Protein AF-X0ZS00-F1 (afdb_monomer_lite)

Radius of gyration: 35.32 Å; chains: 1; bounding box: 70×104×88 Å

Sequence (344 aa):
MVGFTFGVHNGREFIPVQVTEDMVGHRLGEFSPTTKFSRHGGKIQRELEAKTTTMEAEKLKKPKSNMSVTAKLRYLRIAPRKVRLVADLIRGKRIEEAQNILNFKVKKAALPLLKLLRSATANAKNNFQLDESNLYIAKILVDEGPKYKRWRARARGRADEIQKKTSHITVVLDEKGNVIPVTLIEAGPCQVTQIKTKEKDGYETIQVGFKKIEKQKKIKKPMKKKPFRFLREFKNGEFKIGQKIDVSIFKEGDRVKVSGISKGKGFAGGVKRWGFHGRPATHGTKHELRTLGSVGSSFPERVIKGRKMPGRMGFERVTVKKLKIAKVDKENNLLAIKGAVPGR

Foldseek 3Di:
DAQDWDFDDPPPGTDTDGHHPVNPPDDPCVPPPDPPPPDPDDPVVVVVVVVVVVVVVVVPDDDPDFDKQKFKDPFAQAALVLLCVLVVVQAFHQLVVNLVSLVPDPRPNSVVVNVRSVVSLVCCCPVVVDDSRQKGFNDKDKAKDDWDWDWDDDPPRDIDTDTRITIMIMTMMTGDPPPFDWDKDQDDFKFFADFDDCVPPVATKTKIADAADPDPVVQDPVCPSPRGPDIDIDRDDDDDHGDTDFLVVDDAFDWDKAKDFADWPAWFFLCVAPVDQWDDPDDPDPPGRRPPPDQDDPPPVDRDPPGRGIGTDTRDIDMDTGWGFHDADRVSRMTITGDDHGDD

pLDDT: mean 84.15, std 13.6, range [33.78, 97.0]

Structure (mmCIF, N/CA/C/O backbone):
data_AF-X0ZS00-F1
#
_entry.id   AF-X0ZS00-F1
#
loop_
_atom_site.group_PDB
_atom_site.id
_atom_site.type_symbol
_atom_site.label_atom_id
_atom_site.label_alt_id
_atom_site.label_comp_id
_atom_site.label_asym_id
_atom_site.label_entity_id
_atom_site.label_seq_id
_atom_site.pdbx_PDB_ins_code
_atom_site.Cartn_x
_atom_site.Cartn_y
_atom_site.Cartn_z
_atom_site.occupancy
_atom_site.B_iso_or_equiv
_atom_site.auth_seq_id
_atom_site.auth_comp_id
_atom_site.auth_asym_id
_atom_site.auth_atom_id
_atom_site.pdbx_PDB_model_num
ATOM 1 N N . MET A 1 1 ? 0.223 -57.566 20.451 1.00 59.09 1 MET A N 1
ATOM 2 C CA . MET A 1 1 ? 0.975 -56.292 20.548 1.00 59.09 1 MET A CA 1
ATOM 3 C C . MET A 1 1 ? 0.586 -55.339 19.406 1.00 59.09 1 MET A C 1
ATOM 5 O O . MET A 1 1 ? 1.425 -54.613 18.890 1.00 59.09 1 MET A O 1
ATOM 9 N N . VAL A 1 2 ? -0.688 -55.351 18.996 1.00 64.88 2 VAL A N 1
ATOM 10 C CA . VAL A 1 2 ? -1.218 -54.500 17.919 1.00 64.88 2 VAL A CA 1
ATOM 11 C C . VAL A 1 2 ? -1.362 -53.078 18.461 1.00 64.88 2 VAL A C 1
ATOM 13 O O . VAL A 1 2 ? -1.785 -52.902 19.602 1.00 64.88 2 VAL A O 1
ATOM 16 N N . GLY A 1 3 ? -0.951 -52.077 17.684 1.00 73.12 3 GLY A N 1
ATOM 17 C CA . GLY A 1 3 ? -0.969 -50.667 18.083 1.00 73.12 3 GLY A CA 1
ATOM 18 C C . GLY A 1 3 ? 0.313 -50.152 18.750 1.00 73.12 3 GLY A C 1
ATOM 19 O O . GLY A 1 3 ? 0.402 -48.956 19.019 1.00 73.12 3 GLY A O 1
ATOM 20 N N . PHE A 1 4 ? 1.318 -51.004 18.978 1.00 78.25 4 PHE A N 1
ATOM 21 C CA . PHE A 1 4 ? 2.641 -50.568 19.435 1.00 78.25 4 PHE A CA 1
ATOM 22 C C . PHE A 1 4 ? 3.443 -49.968 18.269 1.00 78.25 4 PHE A C 1
ATOM 24 O O . PHE A 1 4 ? 3.457 -50.530 17.172 1.00 78.25 4 PHE A O 1
ATOM 31 N N . THR A 1 5 ? 4.122 -48.844 18.506 1.00 77.56 5 THR A N 1
ATOM 32 C CA . THR A 1 5 ? 4.965 -48.168 17.508 1.00 77.56 5 THR A CA 1
ATOM 33 C C . THR A 1 5 ? 6.425 -48.323 17.899 1.00 77.56 5 THR A C 1
ATOM 35 O O . THR A 1 5 ? 6.825 -47.878 18.973 1.00 77.56 5 THR A O 1
ATOM 38 N N . PHE A 1 6 ? 7.233 -48.925 17.030 1.00 77.19 6 PHE A N 1
ATOM 39 C CA . PHE A 1 6 ? 8.667 -49.100 17.252 1.00 77.19 6 PHE A CA 1
ATOM 40 C C . PHE A 1 6 ? 9.472 -48.452 16.123 1.00 77.19 6 PHE A C 1
ATOM 42 O O . PHE A 1 6 ? 9.017 -48.356 14.983 1.00 77.19 6 PHE A O 1
ATOM 49 N N . GLY A 1 7 ? 10.659 -47.942 16.452 1.00 75.25 7 GLY A N 1
ATOM 50 C CA . GLY A 1 7 ? 11.543 -47.298 15.484 1.00 75.25 7 GLY A CA 1
ATOM 51 C C . GLY A 1 7 ? 12.396 -48.327 14.750 1.00 75.25 7 GLY A C 1
ATOM 52 O O . GLY A 1 7 ? 13.188 -49.025 15.380 1.00 75.25 7 GLY A O 1
ATOM 53 N N . VAL A 1 8 ? 12.282 -48.391 13.425 1.00 77.62 8 VAL A N 1
ATOM 54 C CA . VAL A 1 8 ? 13.147 -49.212 12.568 1.00 77.62 8 VAL A CA 1
ATOM 55 C C . VAL A 1 8 ? 14.225 -48.319 11.960 1.00 77.62 8 VAL A C 1
ATOM 57 O O . VAL A 1 8 ? 13.921 -47.359 11.253 1.00 77.62 8 VAL A O 1
ATOM 60 N N . HIS A 1 9 ? 15.494 -48.607 12.250 1.00 65.25 9 HIS A N 1
ATOM 61 C CA . HIS A 1 9 ? 16.622 -47.839 11.724 1.00 65.25 9 HIS A CA 1
ATOM 62 C C . HIS A 1 9 ? 16.937 -48.256 10.285 1.00 65.25 9 HIS A C 1
ATOM 64 O O . HIS A 1 9 ? 17.285 -49.409 10.044 1.00 65.25 9 HIS A O 1
ATOM 70 N N . ASN A 1 10 ? 16.878 -47.327 9.330 1.00 66.69 10 ASN A N 1
ATOM 71 C CA . ASN A 1 10 ? 17.191 -47.616 7.922 1.00 66.69 10 ASN A CA 1
ATOM 72 C C . ASN A 1 10 ? 18.630 -47.239 7.511 1.00 66.69 10 ASN A C 1
ATOM 74 O O . ASN A 1 10 ? 18.938 -47.158 6.323 1.00 66.69 10 ASN A O 1
ATOM 78 N N . GLY A 1 11 ? 19.502 -46.962 8.485 1.00 59.81 11 GLY A N 1
ATOM 79 C CA . GLY A 1 11 ? 20.887 -46.535 8.258 1.00 59.81 11 GLY A CA 1
ATOM 80 C C . GLY A 1 11 ? 21.094 -45.016 8.218 1.00 59.81 11 GLY A C 1
ATOM 81 O O . GLY A 1 11 ? 22.240 -44.575 8.204 1.00 59.81 11 GLY A O 1
ATOM 82 N N . ARG A 1 12 ? 20.024 -44.208 8.237 1.00 58.97 12 ARG A N 1
ATOM 83 C CA . ARG A 1 12 ? 20.105 -42.741 8.389 1.00 58.97 12 ARG A CA 1
ATOM 84 C C . ARG A 1 12 ? 19.174 -42.200 9.465 1.00 58.97 12 ARG A C 1
ATOM 86 O O . ARG A 1 12 ? 19.578 -41.319 10.213 1.00 58.97 12 ARG A O 1
ATOM 93 N N . GLU A 1 13 ? 17.952 -42.718 9.543 1.00 66.00 13 GLU A N 1
ATOM 94 C CA . GLU A 1 13 ? 16.949 -42.268 10.508 1.00 66.00 13 GLU A CA 1
ATOM 95 C C . GLU A 1 13 ? 16.155 -43.463 11.058 1.00 66.00 13 GLU A C 1
ATOM 97 O O . GLU A 1 13 ? 16.073 -44.529 10.436 1.00 66.00 13 GLU A O 1
ATOM 102 N N . PHE A 1 14 ? 15.566 -43.285 12.243 1.00 75.38 14 PHE A N 1
ATOM 103 C CA . PHE A 1 14 ? 14.593 -44.221 12.802 1.00 75.38 14 PHE A CA 1
ATOM 104 C C . PHE A 1 14 ? 13.205 -43.892 12.255 1.00 75.38 14 PHE A C 1
ATOM 106 O O . PHE A 1 14 ? 12.632 -42.854 12.583 1.00 75.38 14 PHE A O 1
ATOM 113 N N . ILE A 1 15 ? 12.654 -44.790 11.441 1.00 75.69 15 ILE A N 1
ATOM 114 C CA . ILE A 1 15 ? 11.295 -44.669 10.914 1.00 75.69 15 ILE A CA 1
ATOM 115 C C . ILE A 1 15 ? 10.335 -45.309 11.928 1.00 75.69 15 ILE A C 1
ATOM 117 O O . ILE A 1 15 ? 10.496 -46.494 12.231 1.00 75.69 15 ILE A O 1
ATOM 121 N N . PRO A 1 16 ? 9.348 -44.575 12.472 1.00 79.19 16 PRO A N 1
ATOM 122 C CA . PRO A 1 16 ? 8.351 -45.153 13.366 1.00 79.19 16 PRO A CA 1
ATOM 123 C C . PRO A 1 16 ? 7.371 -46.022 12.568 1.00 79.19 16 PRO A C 1
ATOM 125 O O . PRO A 1 16 ? 6.675 -45.524 11.684 1.00 79.19 16 PRO A O 1
ATOM 128 N N . VAL A 1 17 ? 7.310 -47.316 12.886 1.00 78.25 17 VAL A N 1
ATOM 129 C CA . VAL A 1 17 ? 6.388 -48.279 12.269 1.00 78.25 17 VAL A CA 1
ATOM 130 C C . VAL A 1 17 ? 5.392 -48.755 13.320 1.00 78.25 17 VAL A C 1
ATOM 132 O O . VAL A 1 17 ? 5.780 -49.188 14.406 1.00 78.25 17 VAL A O 1
ATOM 135 N N . GLN A 1 18 ? 4.104 -48.648 13.002 1.00 81.62 18 GLN A N 1
ATOM 136 C CA . GLN A 1 18 ? 3.006 -49.074 13.866 1.00 81.62 18 GLN A CA 1
ATOM 137 C C . GLN A 1 18 ? 2.590 -50.504 13.506 1.00 81.62 18 GLN A C 1
ATOM 139 O O . GLN A 1 18 ? 2.323 -50.785 12.341 1.00 81.62 18 GLN A O 1
ATOM 144 N N . VAL A 1 19 ? 2.524 -51.401 14.496 1.00 81.38 19 VAL A N 1
ATOM 145 C CA . VAL A 1 19 ? 2.094 -52.795 14.290 1.00 81.38 19 VAL A CA 1
ATOM 146 C C . VAL A 1 19 ? 0.589 -52.835 14.018 1.00 81.38 19 VAL A C 1
ATOM 148 O O . VAL A 1 19 ? -0.205 -52.598 14.934 1.00 81.38 19 VAL A O 1
ATOM 151 N N . THR A 1 20 ? 0.196 -53.151 12.784 1.00 81.81 20 THR A N 1
ATOM 152 C CA . THR A 1 20 ? -1.197 -53.448 12.409 1.00 81.81 20 THR A CA 1
ATOM 153 C C . THR A 1 20 ? -1.514 -54.936 12.604 1.00 81.81 20 THR A C 1
ATOM 155 O O . THR A 1 20 ? -0.609 -55.750 12.794 1.00 81.81 20 THR A O 1
ATOM 158 N N . GLU A 1 21 ? -2.799 -55.305 12.600 1.00 78.62 21 GLU A N 1
ATOM 159 C CA . GLU A 1 21 ? -3.245 -56.699 12.791 1.00 78.62 21 GLU A CA 1
ATOM 160 C C . GLU A 1 21 ? -2.654 -57.642 11.733 1.00 78.62 21 GLU A C 1
ATOM 162 O O . GLU A 1 21 ? -2.184 -58.725 12.075 1.00 78.62 21 GLU A O 1
ATOM 167 N N . ASP A 1 22 ? -2.532 -57.168 10.491 1.00 73.88 22 ASP A N 1
ATOM 168 C CA . ASP A 1 22 ? -1.946 -57.905 9.364 1.00 73.88 22 ASP A CA 1
ATOM 169 C C . ASP A 1 22 ? -0.442 -58.204 9.526 1.00 73.88 22 ASP A C 1
ATOM 171 O O . ASP A 1 22 ? 0.117 -59.023 8.802 1.00 73.88 22 ASP A O 1
ATOM 175 N N . MET A 1 23 ? 0.250 -57.536 10.458 1.00 69.31 23 MET A N 1
ATOM 176 C CA . MET A 1 23 ? 1.685 -57.737 10.707 1.00 69.31 23 MET A CA 1
ATOM 177 C C . MET A 1 23 ? 1.958 -58.831 11.746 1.00 69.31 23 MET A C 1
ATOM 179 O O . MET A 1 23 ? 3.111 -59.216 11.959 1.00 69.31 23 MET A O 1
ATOM 183 N N . VAL A 1 24 ? 0.920 -59.331 12.422 1.00 69.62 24 VAL A N 1
ATOM 184 C CA . VAL A 1 24 ? 1.051 -60.341 13.473 1.00 69.62 24 VAL A CA 1
ATOM 185 C C . VAL A 1 24 ? 1.216 -61.722 12.835 1.00 69.62 24 VAL A C 1
ATOM 187 O O . VAL A 1 24 ? 0.306 -62.234 12.198 1.00 69.62 24 VAL A O 1
ATOM 190 N N . GLY A 1 25 ? 2.386 -62.340 13.027 1.00 68.31 25 GLY A N 1
ATOM 191 C CA . GLY A 1 25 ? 2.709 -63.675 12.497 1.00 68.31 25 GLY A CA 1
ATOM 192 C C . GLY A 1 25 ? 3.667 -63.680 11.299 1.00 68.31 25 GLY A C 1
ATOM 193 O O . GLY A 1 25 ? 4.209 -64.732 10.972 1.00 68.31 25 GLY A O 1
ATOM 194 N N . HIS A 1 26 ? 3.953 -62.514 10.713 1.00 67.31 26 HIS A N 1
ATOM 195 C CA . HIS A 1 26 ? 4.908 -62.345 9.613 1.00 67.31 26 HIS A CA 1
ATOM 196 C C . HIS A 1 26 ? 6.292 -61.905 10.111 1.00 67.31 26 HIS A C 1
ATOM 198 O O . HIS A 1 26 ? 6.417 -61.141 11.072 1.00 67.31 26 HIS A O 1
ATOM 204 N N . ARG A 1 27 ? 7.370 -62.374 9.467 1.00 63.66 27 ARG A N 1
ATOM 205 C CA . ARG A 1 27 ? 8.742 -61.951 9.816 1.00 63.66 27 ARG A CA 1
ATOM 206 C C . ARG A 1 27 ? 9.024 -60.580 9.196 1.00 63.66 27 ARG A C 1
ATOM 208 O O . ARG A 1 27 ? 8.717 -60.360 8.033 1.00 63.66 27 ARG A O 1
ATOM 215 N N . LEU A 1 28 ? 9.691 -59.680 9.928 1.00 56.47 28 LEU A N 1
ATOM 216 C CA . LEU A 1 28 ? 10.042 -58.310 9.487 1.00 56.47 28 LEU A CA 1
ATOM 217 C C . LEU A 1 28 ? 10.695 -58.233 8.088 1.00 56.47 28 LEU A C 1
ATOM 219 O O . LEU A 1 28 ? 10.536 -57.235 7.391 1.00 56.47 28 LEU A O 1
ATOM 223 N N . GLY A 1 29 ? 11.404 -59.286 7.665 1.00 54.31 29 GLY A N 1
ATOM 224 C CA . GLY A 1 29 ? 12.029 -59.383 6.343 1.00 54.31 29 GLY A CA 1
ATOM 225 C C . GLY A 1 29 ? 11.075 -59.678 5.176 1.00 54.31 29 GLY A C 1
ATOM 226 O O . GLY A 1 29 ? 11.462 -59.449 4.036 1.00 54.31 29 GLY A O 1
ATOM 227 N N . GLU A 1 30 ? 9.844 -60.136 5.430 1.00 58.75 30 GLU A N 1
ATOM 228 C CA . GLU A 1 30 ? 8.833 -60.424 4.394 1.00 58.75 30 GLU A CA 1
ATOM 229 C C . GLU A 1 30 ? 8.195 -59.146 3.822 1.00 58.75 30 GLU A C 1
ATOM 231 O O . GLU A 1 30 ? 7.714 -59.147 2.692 1.00 58.75 30 GLU A O 1
ATOM 236 N N . PHE A 1 31 ? 8.254 -58.034 4.564 1.00 54.31 31 PHE A N 1
ATOM 237 C CA . PHE A 1 31 ? 7.766 -56.717 4.131 1.00 54.31 31 PHE A CA 1
ATOM 238 C C . PHE A 1 31 ? 8.835 -55.873 3.424 1.00 54.31 31 PHE A C 1
ATOM 240 O O . PHE A 1 31 ? 8.541 -54.786 2.924 1.00 54.31 31 PHE A O 1
ATOM 247 N N . SER A 1 32 ? 10.080 -56.355 3.377 1.00 46.50 32 SER A N 1
ATOM 248 C CA . SER A 1 32 ? 11.114 -55.747 2.547 1.00 46.50 32 SER A CA 1
ATOM 249 C C . SER A 1 32 ? 10.837 -56.133 1.094 1.00 46.50 32 SER A C 1
ATOM 251 O O . SER A 1 32 ? 10.738 -57.330 0.812 1.00 46.50 32 SER A O 1
ATOM 253 N N . PRO A 1 33 ? 10.696 -55.176 0.158 1.00 48.38 33 PRO A N 1
ATOM 254 C CA . PRO A 1 33 ? 10.527 -55.503 -1.247 1.00 48.38 33 PRO A CA 1
ATOM 255 C C . PRO A 1 33 ? 11.778 -56.241 -1.728 1.00 48.38 33 PRO A C 1
ATOM 257 O O . PRO A 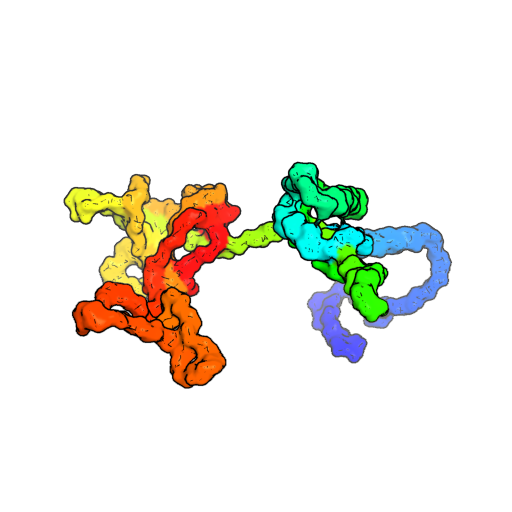1 33 ? 12.792 -55.637 -2.072 1.00 48.38 33 PRO A O 1
ATOM 260 N N . THR A 1 34 ? 11.711 -57.571 -1.751 1.00 48.66 34 THR A N 1
ATOM 261 C CA . THR A 1 34 ? 12.656 -58.374 -2.513 1.00 48.66 34 THR A CA 1
ATOM 262 C C . THR A 1 34 ? 12.522 -57.949 -3.967 1.00 48.66 34 THR A C 1
ATOM 264 O O . THR A 1 34 ? 11.424 -57.662 -4.455 1.00 48.66 34 THR A O 1
ATOM 267 N N . THR A 1 35 ? 13.657 -57.824 -4.650 1.00 39.94 35 THR A N 1
ATOM 268 C CA . THR A 1 35 ? 13.715 -57.582 -6.089 1.00 39.94 35 THR A CA 1
ATOM 269 C C . THR A 1 35 ? 12.735 -58.531 -6.771 1.00 39.94 35 THR A C 1
ATOM 271 O O . THR A 1 35 ? 12.955 -59.741 -6.801 1.00 39.94 35 THR A O 1
ATOM 274 N N . LYS A 1 36 ? 11.605 -57.994 -7.258 1.00 42.56 36 LYS A N 1
ATOM 275 C CA . LYS A 1 36 ? 10.577 -58.788 -7.933 1.00 42.56 36 LYS A CA 1
ATOM 276 C C . LYS A 1 36 ? 11.263 -59.525 -9.079 1.00 42.56 36 LYS A C 1
ATOM 278 O O . LYS A 1 36 ? 11.658 -58.905 -10.065 1.00 42.56 36 LYS A O 1
ATOM 283 N N . PHE A 1 37 ? 11.40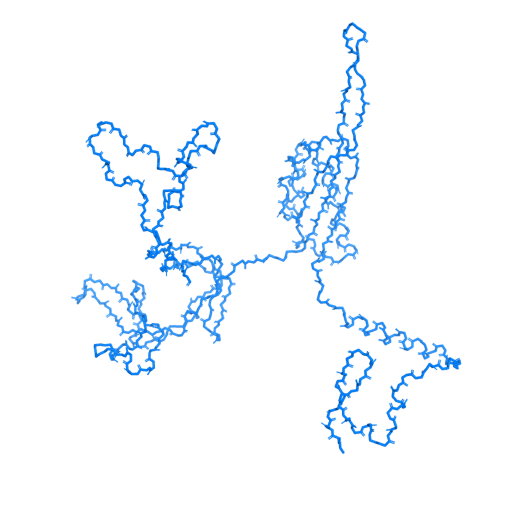6 -60.842 -8.951 1.00 38.16 37 PHE A N 1
ATOM 284 C CA . PHE A 1 37 ? 11.739 -61.693 -10.081 1.00 38.16 37 PHE A CA 1
ATOM 285 C C . PHE A 1 37 ? 10.647 -61.450 -11.123 1.00 38.16 37 PHE A C 1
ATOM 287 O O . PHE A 1 37 ? 9.476 -61.748 -10.883 1.00 38.16 37 PHE A O 1
ATOM 294 N N . SER A 1 38 ? 11.014 -60.847 -12.254 1.00 44.75 38 SER A N 1
ATOM 295 C CA . SER A 1 38 ? 10.116 -60.638 -13.388 1.00 44.75 38 SER A CA 1
ATOM 296 C C . SER A 1 38 ? 9.795 -61.998 -14.004 1.00 44.75 38 SER A C 1
ATOM 298 O O . SER A 1 38 ? 10.349 -62.379 -15.032 1.00 44.75 38 SER A O 1
ATOM 300 N N . ARG A 1 39 ? 8.897 -62.760 -13.375 1.00 45.44 39 ARG A N 1
ATOM 301 C CA . ARG A 1 39 ? 8.117 -63.759 -14.101 1.00 45.44 39 ARG A CA 1
ATOM 302 C C . ARG A 1 39 ? 7.192 -63.000 -15.043 1.00 45.44 39 ARG A C 1
ATOM 304 O O . ARG A 1 39 ? 6.696 -61.928 -14.698 1.00 45.44 39 ARG A O 1
ATOM 311 N N . HIS A 1 40 ? 7.009 -63.537 -16.244 1.00 48.75 40 HIS A N 1
ATOM 312 C CA . HIS A 1 40 ? 6.130 -63.005 -17.280 1.00 48.75 40 HIS A CA 1
ATOM 313 C C . HIS A 1 40 ? 4.676 -62.911 -16.779 1.00 48.75 40 HIS A C 1
ATOM 315 O O . HIS A 1 40 ? 3.849 -63.771 -17.057 1.00 48.75 40 HIS A O 1
ATOM 321 N N . GLY A 1 41 ? 4.362 -61.857 -16.027 1.00 51.91 41 GLY A N 1
ATOM 322 C CA . GLY A 1 41 ? 2.998 -61.427 -15.769 1.00 51.91 41 GLY A CA 1
ATOM 323 C C . GLY A 1 41 ? 2.396 -60.936 -17.080 1.00 51.91 41 GLY A C 1
ATOM 324 O O . GLY A 1 41 ? 3.013 -60.134 -17.790 1.00 51.91 41 GLY A O 1
ATOM 325 N N . GLY A 1 42 ? 1.223 -61.468 -17.424 1.00 62.97 42 GLY A N 1
ATOM 326 C CA . GLY A 1 42 ? 0.518 -61.163 -18.663 1.00 62.97 42 GLY A CA 1
ATOM 327 C C . GLY A 1 42 ? 0.306 -59.660 -18.860 1.00 62.97 42 GLY A C 1
ATOM 328 O O . GLY A 1 42 ? 0.183 -58.895 -17.904 1.00 62.97 42 GLY A O 1
ATOM 329 N N . LYS A 1 43 ? 0.248 -59.245 -20.129 1.00 62.41 43 LYS A N 1
ATOM 330 C CA . LYS A 1 43 ? 0.125 -57.852 -20.604 1.00 62.41 43 LYS A CA 1
ATOM 331 C C . LYS A 1 43 ? -0.903 -57.016 -19.815 1.00 62.41 43 LYS A C 1
ATOM 333 O O . LYS A 1 43 ? -0.651 -55.856 -19.510 1.00 62.41 43 LYS A O 1
ATOM 338 N N . ILE A 1 44 ? -1.995 -57.658 -19.398 1.00 66.25 44 ILE A N 1
ATOM 339 C CA . ILE A 1 44 ? -3.107 -57.085 -18.629 1.00 66.25 44 ILE A CA 1
ATOM 340 C C . ILE A 1 44 ? -2.661 -56.549 -17.259 1.00 66.25 44 ILE A C 1
ATOM 342 O O . ILE A 1 44 ? -3.086 -55.472 -16.848 1.00 66.25 44 ILE A O 1
ATOM 346 N N . GLN A 1 45 ? -1.781 -57.261 -16.554 1.00 62.56 45 GLN A N 1
ATOM 347 C CA . GLN A 1 45 ? -1.374 -56.881 -15.201 1.00 62.56 45 GLN A CA 1
ATOM 348 C C . GLN A 1 45 ? -0.419 -55.680 -15.220 1.00 62.56 45 GLN A C 1
ATOM 350 O O . GLN A 1 45 ? -0.554 -54.781 -14.396 1.00 62.56 45 GLN A O 1
ATOM 355 N N . ARG A 1 46 ? 0.447 -55.585 -16.243 1.00 62.38 46 ARG A N 1
ATOM 356 C CA . ARG A 1 46 ? 1.267 -54.386 -16.497 1.00 62.38 46 ARG A CA 1
ATOM 357 C C . ARG A 1 46 ? 0.425 -53.171 -16.874 1.00 62.38 46 ARG A C 1
ATOM 359 O O . ARG A 1 46 ? 0.746 -52.065 -16.458 1.00 62.38 46 ARG A O 1
ATOM 366 N N . GLU A 1 47 ? -0.639 -53.357 -17.652 1.00 73.12 47 GLU A N 1
ATOM 367 C CA . GLU A 1 47 ? -1.549 -52.264 -18.013 1.00 73.12 47 GLU A CA 1
ATOM 368 C C . GLU A 1 47 ? -2.350 -51.761 -16.806 1.00 73.12 47 GLU A C 1
ATOM 370 O O . GLU A 1 47 ? -2.543 -50.554 -16.665 1.00 73.12 47 GLU A O 1
ATOM 375 N N . LEU A 1 48 ? -2.779 -52.660 -15.916 1.00 73.06 48 LEU A N 1
ATOM 376 C CA . LEU A 1 48 ? -3.460 -52.300 -14.672 1.00 73.06 48 LEU A CA 1
ATOM 377 C C . LEU A 1 48 ? -2.526 -51.574 -13.700 1.00 73.06 48 LEU A C 1
ATOM 379 O O . LEU A 1 48 ? -2.905 -50.518 -13.205 1.00 73.06 48 LEU A O 1
ATOM 383 N N . GLU A 1 49 ? -1.303 -52.077 -13.497 1.00 70.19 49 GLU A N 1
ATOM 384 C CA . GLU A 1 49 ? -0.287 -51.422 -12.660 1.00 70.19 49 GLU A CA 1
ATOM 385 C C . GLU A 1 49 ? 0.134 -50.055 -13.233 1.00 70.19 49 GLU A C 1
ATOM 387 O O . GLU A 1 49 ? 0.276 -49.079 -12.495 1.00 70.19 49 GLU A O 1
ATOM 392 N N . ALA A 1 50 ? 0.268 -49.928 -14.558 1.00 70.62 50 ALA A N 1
ATOM 393 C CA . ALA A 1 50 ? 0.543 -48.646 -15.205 1.00 70.62 50 ALA A CA 1
ATOM 394 C C . ALA A 1 50 ? -0.623 -47.652 -15.058 1.00 70.62 50 ALA A C 1
ATOM 396 O O . ALA A 1 50 ? -0.388 -46.456 -14.859 1.00 70.62 50 ALA A O 1
ATOM 397 N N . LYS A 1 51 ? -1.876 -48.128 -15.110 1.00 74.50 51 LYS A N 1
ATOM 398 C CA . LYS A 1 51 ? -3.077 -47.311 -14.867 1.00 74.50 51 LYS A CA 1
ATOM 399 C C . LYS A 1 51 ? -3.172 -46.844 -13.415 1.00 74.50 51 LYS A C 1
ATOM 401 O O . LYS A 1 51 ? -3.425 -45.668 -13.184 1.00 74.50 51 LYS A O 1
ATOM 406 N N . THR A 1 52 ? -2.915 -47.699 -12.428 1.00 69.94 52 THR A N 1
ATOM 407 C CA . THR A 1 52 ? -2.916 -47.272 -11.017 1.00 69.94 52 THR A CA 1
ATOM 408 C C . THR A 1 52 ? -1.787 -46.295 -10.714 1.00 69.94 52 THR A C 1
ATOM 410 O O . THR A 1 52 ? -2.038 -45.272 -10.081 1.00 69.94 52 THR A O 1
ATOM 413 N N . THR A 1 53 ? -0.582 -46.528 -11.245 1.00 67.31 53 THR A N 1
ATOM 414 C CA . THR A 1 53 ? 0.562 -45.619 -11.045 1.00 67.31 53 THR A CA 1
ATOM 415 C C . THR A 1 53 ? 0.322 -44.249 -11.694 1.00 67.31 53 THR A C 1
ATOM 417 O O . THR A 1 53 ? 0.669 -43.214 -11.124 1.00 67.31 53 THR A O 1
ATOM 420 N N . THR A 1 54 ? -0.319 -44.207 -12.871 1.00 64.00 54 THR A N 1
ATOM 421 C CA . THR A 1 54 ? -0.719 -42.940 -13.513 1.00 64.00 54 THR A CA 1
ATOM 422 C C . THR A 1 54 ? -1.826 -42.225 -12.736 1.00 64.00 54 THR A C 1
ATOM 424 O O . THR A 1 54 ? -1.732 -41.014 -12.542 1.00 64.00 54 THR A O 1
ATOM 427 N N . MET A 1 55 ? -2.811 -42.952 -12.200 1.00 61.34 55 MET A N 1
ATOM 428 C CA . MET A 1 55 ? -3.874 -42.385 -11.358 1.00 61.34 55 MET A CA 1
ATOM 429 C C . MET A 1 55 ? -3.360 -41.845 -10.012 1.00 61.34 55 MET A C 1
ATOM 431 O O . MET A 1 55 ? -3.824 -40.802 -9.547 1.00 61.34 55 MET A O 1
ATOM 435 N N . GLU A 1 56 ? -2.392 -42.507 -9.373 1.00 60.81 56 GLU A N 1
ATOM 436 C CA . GLU A 1 56 ? -1.747 -42.000 -8.152 1.00 60.81 56 GLU A CA 1
ATOM 437 C C . GLU A 1 56 ? -0.858 -40.782 -8.432 1.00 60.81 56 GLU A C 1
ATOM 439 O O . GLU A 1 56 ? -0.895 -39.807 -7.677 1.00 60.81 56 GLU A O 1
ATOM 444 N N . ALA A 1 57 ? -0.135 -40.771 -9.558 1.00 56.19 57 ALA A N 1
ATOM 445 C CA . ALA A 1 57 ? 0.634 -39.609 -10.004 1.00 56.19 57 ALA A CA 1
ATOM 446 C C . ALA A 1 57 ? -0.260 -38.395 -10.339 1.00 56.19 57 ALA A C 1
ATOM 448 O O . ALA A 1 57 ? 0.150 -37.248 -10.140 1.00 56.19 57 ALA A O 1
ATOM 449 N N . GLU A 1 58 ? -1.494 -38.618 -10.803 1.00 58.47 58 GLU A N 1
ATOM 450 C CA . GLU A 1 58 ? -2.496 -37.560 -10.974 1.00 58.47 58 GLU A CA 1
ATOM 451 C C . GLU A 1 58 ? -3.029 -37.026 -9.640 1.00 58.47 58 GLU A C 1
ATOM 453 O O . GLU A 1 58 ? -3.179 -35.809 -9.496 1.00 58.47 58 GLU A O 1
ATOM 458 N N . LYS A 1 59 ? -3.240 -37.896 -8.644 1.00 53.50 59 LYS A N 1
ATOM 459 C CA . LYS A 1 59 ? -3.696 -37.510 -7.297 1.00 53.50 59 LYS A CA 1
ATOM 460 C C . LYS A 1 59 ? -2.642 -36.740 -6.486 1.00 53.50 59 LYS A C 1
ATOM 462 O O . LYS A 1 59 ? -3.010 -35.934 -5.636 1.00 53.50 59 LYS A O 1
ATOM 467 N N . LEU A 1 60 ? -1.348 -36.927 -6.765 1.00 44.97 60 LEU A N 1
ATOM 468 C CA . LEU A 1 60 ? -0.225 -36.265 -6.073 1.00 44.97 60 LEU A CA 1
ATOM 469 C C . LEU A 1 60 ? 0.236 -34.930 -6.694 1.00 44.97 60 LEU A C 1
ATOM 471 O O . LEU A 1 60 ? 1.210 -34.331 -6.222 1.00 44.97 60 LEU A O 1
ATOM 475 N N . LYS A 1 61 ? -0.451 -34.402 -7.717 1.00 41.12 61 LYS A N 1
ATOM 476 C CA . LYS A 1 61 ? -0.171 -33.046 -8.219 1.00 41.12 61 LYS A CA 1
ATOM 477 C C . LYS A 1 61 ? -0.509 -32.007 -7.138 1.00 41.12 61 LYS A C 1
ATOM 479 O O . LYS A 1 61 ? -1.669 -31.681 -6.908 1.00 41.12 61 LYS A O 1
ATOM 484 N N . LYS A 1 62 ? 0.537 -31.464 -6.499 1.00 33.78 62 LYS A N 1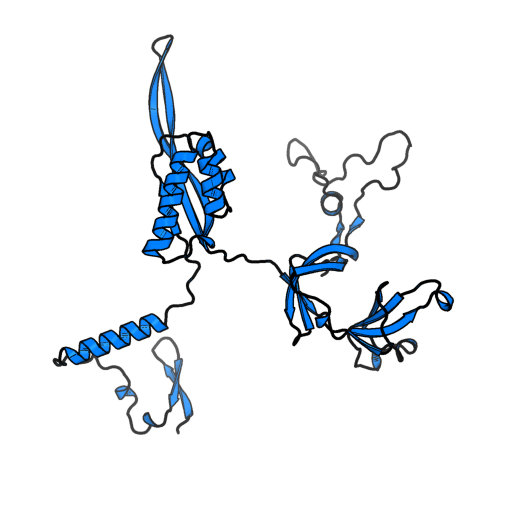
ATOM 485 C CA . LYS A 1 62 ? 0.522 -30.245 -5.659 1.00 33.78 62 LYS A CA 1
ATOM 486 C C . LYS A 1 62 ? -0.403 -29.162 -6.253 1.00 33.78 62 LYS A C 1
ATOM 488 O O . LYS A 1 62 ? -0.508 -29.092 -7.481 1.00 33.78 62 LYS A O 1
ATOM 493 N N . PRO A 1 63 ? -1.007 -28.272 -5.432 1.00 35.34 63 PRO A N 1
ATOM 494 C CA . PRO A 1 63 ? -1.819 -27.165 -5.940 1.00 35.34 63 PRO A CA 1
ATOM 495 C C . PRO A 1 63 ? -1.032 -26.424 -7.020 1.00 35.34 63 PRO A C 1
ATOM 497 O O . PRO A 1 63 ? 0.109 -26.028 -6.776 1.00 35.34 63 PRO A O 1
ATOM 500 N N . LYS A 1 64 ? -1.620 -26.319 -8.221 1.00 41.94 64 LYS A N 1
ATOM 501 C CA . LYS A 1 64 ? -1.014 -25.706 -9.410 1.00 41.94 64 LYS A CA 1
ATOM 502 C C . LYS A 1 64 ? -0.415 -24.352 -9.024 1.00 41.94 64 LYS A C 1
ATOM 504 O O . LYS A 1 64 ? -1.126 -23.366 -8.861 1.00 41.94 64 LYS A O 1
ATOM 509 N N . SER A 1 65 ? 0.901 -24.314 -8.852 1.00 38.44 65 SER A N 1
ATOM 510 C CA . SER A 1 65 ? 1.676 -23.083 -8.738 1.00 38.44 65 SER A CA 1
ATOM 511 C C . SER A 1 65 ? 1.370 -22.200 -9.947 1.00 38.44 65 SER A C 1
ATOM 513 O O . SER A 1 65 ? 1.380 -22.723 -11.061 1.00 38.44 65 SER A O 1
ATOM 515 N N . ASN A 1 66 ? 1.110 -20.909 -9.714 1.00 53.50 66 ASN A N 1
ATOM 516 C CA . ASN A 1 66 ? 0.744 -19.880 -10.699 1.00 53.50 66 ASN A CA 1
ATOM 517 C C . ASN A 1 66 ? 1.157 -20.232 -12.141 1.00 53.50 66 ASN A C 1
ATOM 519 O O . ASN A 1 66 ? 2.333 -20.130 -12.502 1.00 53.50 66 ASN A O 1
ATOM 523 N N . MET A 1 67 ? 0.195 -20.677 -12.953 1.00 68.31 67 MET A N 1
ATOM 524 C CA . MET A 1 67 ? 0.445 -21.029 -14.349 1.00 68.31 67 MET A CA 1
ATOM 525 C C . MET A 1 67 ? 0.577 -19.747 -15.168 1.00 68.31 67 MET A C 1
ATOM 527 O O . MET A 1 67 ? -0.412 -19.093 -15.485 1.00 68.31 67 MET A O 1
ATOM 531 N N . SER A 1 68 ? 1.821 -19.395 -15.484 1.00 80.50 68 SER A N 1
ATOM 532 C CA . SER A 1 68 ? 2.154 -18.241 -16.318 1.00 80.50 68 SER A CA 1
ATOM 533 C C . SER A 1 68 ? 2.396 -18.670 -17.764 1.00 80.50 68 SER A C 1
ATOM 535 O O . SER A 1 68 ? 3.126 -19.628 -18.035 1.00 80.50 68 SER A O 1
ATOM 537 N N . VAL A 1 69 ? 1.806 -17.952 -18.717 1.00 88.62 69 VAL A N 1
ATOM 538 C CA . VAL A 1 69 ? 1.973 -18.205 -20.154 1.00 88.62 69 VAL A CA 1
ATOM 539 C C . VAL A 1 69 ? 2.946 -17.188 -20.723 1.00 88.62 69 VAL A C 1
ATOM 541 O O . VAL A 1 69 ? 2.710 -15.982 -20.683 1.00 88.62 69 VAL A O 1
ATOM 544 N N . THR A 1 70 ? 4.060 -17.664 -21.275 1.00 90.56 70 THR A N 1
ATOM 545 C CA . THR A 1 70 ? 5.109 -16.793 -21.819 1.00 90.56 70 THR A CA 1
ATOM 546 C C . THR A 1 70 ? 5.127 -16.825 -23.344 1.00 90.56 70 THR A C 1
ATOM 548 O O . THR A 1 70 ? 5.179 -17.891 -23.949 1.00 90.56 70 THR A O 1
ATOM 551 N N . ALA A 1 71 ? 5.191 -15.651 -23.970 1.00 93.81 71 ALA A N 1
ATOM 552 C CA . ALA A 1 71 ? 5.414 -15.485 -25.403 1.00 93.81 71 ALA A CA 1
ATOM 553 C C . ALA A 1 71 ? 6.629 -14.585 -25.663 1.00 93.81 71 ALA A C 1
ATOM 555 O O . ALA A 1 71 ? 6.861 -13.599 -24.960 1.00 93.81 71 ALA A O 1
ATOM 556 N N . LYS A 1 72 ? 7.424 -14.918 -26.686 1.00 94.94 72 LYS A N 1
ATOM 557 C CA . LYS A 1 72 ? 8.671 -14.212 -27.020 1.00 94.94 72 LYS A CA 1
ATOM 558 C C . LYS A 1 72 ? 8.664 -13.770 -28.481 1.00 94.94 72 LYS A C 1
ATOM 560 O O . LYS A 1 72 ? 8.371 -14.564 -29.364 1.00 94.94 72 LYS A O 1
ATOM 565 N N . LEU A 1 73 ? 9.073 -12.529 -28.734 1.00 95.69 73 LEU A N 1
ATOM 566 C CA . LEU A 1 73 ? 9.386 -12.004 -30.063 1.00 95.69 73 LEU A CA 1
ATOM 567 C C . LEU A 1 73 ? 10.853 -11.584 -30.088 1.00 95.69 73 LEU A C 1
ATOM 569 O O . LEU A 1 73 ? 11.262 -10.687 -29.348 1.00 95.69 73 LEU A O 1
ATOM 573 N N . ARG A 1 74 ? 11.662 -12.234 -30.925 1.00 94.31 74 ARG A N 1
ATOM 574 C CA . ARG A 1 74 ? 13.107 -11.991 -30.993 1.00 94.31 74 ARG A CA 1
ATOM 575 C C . ARG A 1 74 ? 13.507 -11.243 -32.266 1.00 94.31 74 ARG A C 1
ATOM 577 O O . ARG A 1 74 ? 12.826 -11.340 -33.277 1.00 94.31 74 ARG A O 1
ATOM 584 N N . TYR A 1 75 ? 14.620 -10.506 -32.191 1.00 93.31 75 TYR A N 1
ATOM 585 C CA . TYR A 1 75 ? 15.253 -9.811 -33.321 1.00 93.31 75 TYR A CA 1
ATOM 586 C C . TYR A 1 75 ? 14.354 -8.774 -34.018 1.00 93.31 75 TYR A C 1
ATOM 588 O O . TYR A 1 75 ? 14.474 -8.522 -35.218 1.00 93.31 75 TYR A O 1
ATOM 596 N N . LEU A 1 76 ? 13.460 -8.119 -33.268 1.00 94.94 76 LEU A N 1
ATOM 597 C CA . LEU A 1 76 ? 12.609 -7.072 -33.823 1.00 94.94 76 LEU A CA 1
ATOM 598 C C . LEU A 1 76 ? 13.475 -5.870 -34.223 1.00 94.94 76 LEU A C 1
ATOM 600 O O . LEU A 1 76 ? 14.162 -5.285 -33.387 1.00 94.94 76 LEU A O 1
ATOM 604 N N . ARG A 1 77 ? 13.410 -5.461 -35.497 1.00 93.69 77 ARG A N 1
ATOM 605 C CA . ARG A 1 77 ? 14.189 -4.343 -36.073 1.00 93.69 77 ARG A CA 1
ATOM 606 C C . ARG A 1 77 ? 13.667 -2.958 -35.656 1.00 93.69 77 ARG A C 1
ATOM 608 O O . ARG A 1 77 ? 13.446 -2.075 -36.484 1.00 93.69 77 ARG A O 1
ATOM 615 N N . ILE A 1 78 ? 13.438 -2.771 -34.360 1.00 94.25 78 ILE A N 1
ATOM 616 C CA . ILE A 1 78 ? 13.027 -1.521 -33.723 1.00 94.25 78 ILE A CA 1
ATOM 617 C C . ILE A 1 78 ? 13.895 -1.327 -32.477 1.00 94.25 78 ILE A C 1
ATOM 619 O O . ILE A 1 78 ? 14.175 -2.271 -31.746 1.00 94.25 78 ILE A O 1
ATOM 623 N N . ALA A 1 79 ? 14.314 -0.088 -32.217 1.00 94.19 79 ALA A N 1
ATOM 624 C CA . ALA A 1 79 ? 15.090 0.218 -31.022 1.00 94.19 79 ALA A CA 1
ATOM 625 C C . ALA A 1 79 ? 14.253 -0.018 -29.741 1.00 94.19 79 ALA A C 1
ATOM 627 O O . ALA A 1 79 ? 13.120 0.479 -29.676 1.00 94.19 79 ALA A O 1
ATOM 628 N N . PRO A 1 80 ? 14.815 -0.642 -28.685 1.00 95.69 80 PRO A N 1
ATOM 629 C CA . PRO A 1 80 ? 14.092 -0.971 -27.449 1.00 95.69 80 PRO A CA 1
ATOM 630 C C . PRO A 1 80 ? 13.368 0.222 -26.822 1.00 95.69 80 PRO A C 1
ATOM 632 O O . PRO A 1 80 ? 12.222 0.104 -26.404 1.00 95.69 80 PRO A O 1
ATOM 635 N N . ARG A 1 81 ? 13.989 1.411 -26.838 1.00 95.12 81 ARG A N 1
ATOM 636 C CA . ARG A 1 81 ? 13.394 2.653 -26.314 1.00 95.12 81 ARG A CA 1
ATOM 637 C C . ARG A 1 81 ? 12.033 2.969 -26.946 1.00 95.12 81 ARG A C 1
ATOM 639 O O . ARG A 1 81 ? 11.125 3.391 -26.244 1.00 95.12 81 ARG A O 1
ATOM 646 N N . LYS A 1 82 ? 11.879 2.755 -28.258 1.00 94.94 82 LYS A N 1
ATOM 647 C CA . LYS A 1 82 ? 10.620 3.022 -28.976 1.00 94.94 82 LYS A CA 1
ATOM 648 C C . LYS A 1 82 ? 9.542 1.991 -28.645 1.00 94.94 82 LYS A C 1
ATOM 650 O O . LYS A 1 82 ? 8.366 2.335 -28.636 1.00 94.94 82 LYS A O 1
ATOM 655 N N . VAL A 1 83 ? 9.944 0.749 -28.381 1.00 96.44 83 VAL A N 1
ATOM 656 C CA . VAL A 1 83 ? 9.034 -0.337 -27.999 1.00 96.44 83 VAL A CA 1
ATOM 657 C C . VAL A 1 83 ? 8.575 -0.177 -26.549 1.00 96.44 83 VAL A C 1
ATOM 659 O O . VAL A 1 83 ? 7.384 -0.311 -26.288 1.00 96.44 83 VAL A O 1
ATOM 662 N N . ARG A 1 84 ? 9.477 0.191 -25.625 1.00 96.25 84 ARG A N 1
ATOM 663 C CA . ARG A 1 84 ? 9.159 0.428 -24.202 1.00 96.25 84 ARG A CA 1
ATOM 664 C C . ARG A 1 84 ? 8.027 1.437 -24.023 1.00 96.25 84 ARG A C 1
ATOM 666 O O . ARG A 1 84 ? 7.070 1.125 -23.335 1.00 96.25 84 ARG A O 1
ATOM 673 N N . LEU A 1 85 ? 8.048 2.546 -24.770 1.00 94.81 85 LEU A N 1
ATOM 674 C CA . LEU A 1 85 ? 6.974 3.552 -24.748 1.00 94.81 85 LEU A CA 1
ATOM 675 C C . LEU A 1 85 ? 5.572 2.984 -25.021 1.00 94.81 85 LEU A C 1
ATOM 677 O O . LEU A 1 85 ? 4.591 3.537 -24.540 1.00 94.81 85 LEU A O 1
ATOM 681 N N . VAL A 1 86 ? 5.463 1.927 -25.830 1.00 95.94 86 VAL A N 1
ATOM 682 C CA . VAL A 1 86 ? 4.180 1.272 -26.121 1.00 95.94 86 VAL A CA 1
ATOM 683 C C . VAL A 1 86 ? 3.912 0.143 -25.127 1.00 95.94 86 VAL A C 1
ATOM 685 O O . VAL A 1 86 ? 2.797 0.025 -24.634 1.00 95.94 86 VAL A O 1
ATOM 688 N N . ALA A 1 87 ? 4.933 -0.645 -24.785 1.00 94.56 87 ALA A N 1
ATOM 689 C CA . ALA A 1 87 ? 4.834 -1.731 -23.812 1.00 94.56 87 ALA A CA 1
ATOM 690 C C . ALA A 1 87 ? 4.427 -1.243 -22.409 1.00 94.56 87 ALA A C 1
ATOM 692 O O . ALA A 1 87 ? 3.647 -1.904 -21.729 1.00 94.56 87 ALA A O 1
ATOM 693 N N . ASP A 1 88 ? 4.909 -0.073 -21.989 1.00 93.94 88 ASP A N 1
ATOM 694 C CA . ASP A 1 88 ? 4.580 0.527 -20.694 1.00 93.94 88 ASP A CA 1
ATOM 695 C C . ASP A 1 88 ? 3.089 0.896 -20.589 1.00 93.94 88 ASP A C 1
ATOM 697 O O . ASP A 1 88 ? 2.530 0.845 -19.499 1.00 93.94 88 ASP A O 1
ATOM 701 N N . LEU A 1 89 ? 2.421 1.198 -21.713 1.00 93.50 89 LEU A N 1
ATOM 702 C CA . LEU A 1 89 ? 0.990 1.538 -21.739 1.00 93.50 89 LEU A CA 1
ATOM 703 C C . LEU A 1 89 ? 0.077 0.335 -21.496 1.00 93.50 89 LEU A C 1
ATOM 705 O O . LEU A 1 89 ? -1.051 0.510 -21.043 1.00 93.50 89 LEU A O 1
ATOM 709 N N . ILE A 1 90 ? 0.536 -0.864 -21.849 1.00 93.94 90 ILE A N 1
ATOM 710 C CA . ILE A 1 90 ? -0.256 -2.098 -21.782 1.00 93.94 90 ILE A CA 1
ATOM 711 C C . ILE A 1 90 ? 0.123 -2.981 -20.588 1.00 93.94 90 ILE A C 1
ATOM 713 O O . ILE A 1 90 ? -0.600 -3.918 -20.262 1.00 93.94 90 ILE A O 1
ATOM 717 N N . ARG A 1 91 ? 1.239 -2.696 -19.907 1.00 91.50 91 ARG A N 1
ATOM 718 C CA . ARG A 1 91 ? 1.686 -3.466 -18.740 1.00 91.50 91 ARG A CA 1
ATOM 719 C C . ARG A 1 91 ? 0.618 -3.440 -17.637 1.00 91.50 91 ARG A C 1
ATOM 721 O O . ARG A 1 91 ? 0.165 -2.371 -17.242 1.00 91.50 91 ARG A O 1
ATOM 728 N N . GLY A 1 92 ? 0.236 -4.612 -17.126 1.00 87.94 92 GLY A N 1
ATOM 729 C CA . GLY A 1 92 ? -0.756 -4.755 -16.055 1.00 87.94 92 GLY A CA 1
ATOM 730 C C . GLY A 1 92 ? -2.219 -4.647 -16.498 1.00 87.94 92 GLY A C 1
ATOM 731 O O . GLY A 1 92 ? -3.109 -4.773 -15.657 1.00 87.94 92 GLY A O 1
ATOM 732 N N . LYS A 1 93 ? -2.494 -4.417 -17.788 1.00 90.44 93 LYS A N 1
ATOM 733 C CA . LYS A 1 93 ? -3.862 -4.338 -18.315 1.00 90.44 93 LYS A CA 1
ATOM 734 C C . LYS A 1 93 ? -4.430 -5.719 -18.632 1.00 90.44 93 LYS A C 1
ATOM 736 O O . LYS A 1 93 ? -3.685 -6.682 -18.841 1.00 90.44 93 LYS A O 1
ATOM 741 N N . ARG A 1 94 ? -5.764 -5.801 -18.679 1.00 92.06 94 ARG A N 1
ATOM 742 C CA . ARG A 1 94 ? -6.470 -6.969 -19.226 1.00 92.06 94 ARG A CA 1
ATOM 743 C C . ARG A 1 94 ? -6.156 -7.117 -20.709 1.00 92.06 94 ARG A C 1
ATOM 745 O O . ARG A 1 94 ? -5.846 -6.131 -21.377 1.00 92.06 94 ARG A O 1
ATOM 752 N N . ILE A 1 95 ? -6.253 -8.340 -21.216 1.00 92.25 95 ILE A N 1
ATOM 753 C CA . ILE A 1 95 ? -5.921 -8.637 -22.612 1.00 92.25 95 ILE A CA 1
ATOM 754 C C . ILE A 1 95 ? -6.786 -7.834 -23.582 1.00 92.25 95 ILE A C 1
ATOM 756 O O . ILE A 1 95 ? -6.235 -7.177 -24.460 1.00 92.25 95 ILE A O 1
ATOM 760 N N . GLU A 1 96 ? -8.102 -7.817 -23.387 1.00 92.62 96 GLU A N 1
ATOM 761 C CA . GLU A 1 96 ? -9.037 -7.073 -24.239 1.00 92.62 96 GLU A CA 1
ATOM 762 C C . GLU A 1 96 ? -8.713 -5.568 -24.277 1.00 92.62 96 GLU A C 1
ATOM 764 O O . GLU A 1 96 ? -8.566 -4.961 -25.339 1.00 92.62 96 GLU A O 1
ATOM 769 N N . GLU A 1 97 ? -8.480 -4.973 -23.105 1.00 92.69 97 GLU A N 1
ATOM 770 C CA . GLU A 1 97 ? -8.094 -3.566 -22.983 1.00 92.69 97 GLU A CA 1
ATOM 771 C C . GLU A 1 97 ? -6.758 -3.284 -23.694 1.00 92.69 97 GLU A C 1
ATOM 773 O O . GLU A 1 97 ? -6.614 -2.287 -24.404 1.00 92.69 97 GLU A O 1
ATOM 778 N N . ALA A 1 98 ? -5.775 -4.173 -23.535 1.00 94.44 98 ALA A N 1
ATOM 779 C CA . ALA A 1 98 ? -4.479 -4.052 -24.187 1.00 94.44 98 ALA A CA 1
ATOM 780 C C . ALA A 1 98 ? -4.576 -4.191 -25.715 1.00 94.44 98 ALA A C 1
ATOM 782 O O . ALA A 1 98 ? -3.919 -3.428 -26.426 1.00 94.44 98 ALA A O 1
ATOM 783 N N . GLN A 1 99 ? -5.399 -5.113 -26.229 1.00 95.25 99 GLN A N 1
ATOM 784 C CA . GLN A 1 99 ? -5.655 -5.262 -27.666 1.00 95.25 99 GLN A CA 1
ATOM 785 C C . GLN A 1 99 ? -6.257 -3.982 -28.248 1.00 95.25 99 GLN A C 1
ATOM 787 O O . GLN A 1 99 ? -5.752 -3.475 -29.251 1.00 95.25 99 GLN A O 1
ATOM 792 N N . ASN A 1 100 ? -7.260 -3.411 -27.579 1.00 96.50 100 ASN A N 1
ATOM 793 C CA . ASN A 1 100 ? -7.895 -2.165 -28.004 1.00 96.50 100 ASN A CA 1
ATOM 794 C C . ASN A 1 100 ? -6.893 -1.006 -28.038 1.00 96.50 100 ASN A C 1
ATOM 796 O O . ASN A 1 100 ? -6.779 -0.308 -29.045 1.00 96.50 100 ASN A O 1
ATOM 800 N N . ILE A 1 101 ? -6.085 -0.845 -26.988 1.00 95.56 101 ILE A N 1
ATOM 801 C CA . ILE A 1 101 ? -5.049 0.195 -26.950 1.00 95.56 101 ILE A CA 1
ATOM 802 C C . ILE A 1 101 ? -4.056 0.033 -28.098 1.00 95.56 101 ILE A C 1
ATOM 804 O O . ILE A 1 101 ? -3.684 1.026 -28.719 1.00 95.56 101 ILE A O 1
ATOM 808 N N . LEU A 1 102 ? -3.608 -1.192 -28.378 1.00 96.12 102 LEU A N 1
ATOM 809 C CA . LEU A 1 102 ? -2.646 -1.453 -29.447 1.00 96.12 102 LEU A CA 1
ATOM 810 C C . LEU A 1 102 ? -3.247 -1.245 -30.840 1.00 96.12 102 LEU A C 1
ATOM 812 O O . LEU A 1 102 ? -2.542 -0.723 -31.701 1.00 96.12 102 LEU A O 1
ATOM 816 N N . ASN A 1 103 ? -4.520 -1.593 -31.049 1.00 96.50 103 ASN A N 1
ATOM 817 C CA . ASN A 1 103 ? -5.225 -1.377 -32.315 1.00 96.50 103 ASN A CA 1
ATOM 818 C C . ASN A 1 103 ? -5.282 0.110 -32.687 1.00 96.50 103 ASN A C 1
ATOM 820 O O . ASN A 1 103 ? -4.964 0.474 -33.815 1.00 96.50 103 ASN A O 1
ATOM 824 N N . PHE A 1 104 ? -5.621 0.982 -31.732 1.00 95.75 104 PHE A N 1
ATOM 825 C CA . PHE A 1 104 ? -5.755 2.421 -31.988 1.00 95.75 104 PHE A CA 1
ATOM 826 C C . PHE A 1 104 ? -4.435 3.201 -31.869 1.00 95.75 104 PHE A C 1
ATOM 828 O O . PHE A 1 104 ? -4.388 4.411 -32.106 1.00 95.75 104 PHE A O 1
ATOM 835 N N . LYS A 1 105 ? -3.321 2.551 -31.497 1.00 95.62 105 LYS A N 1
ATOM 836 C CA . LYS A 1 105 ? -2.044 3.252 -31.315 1.00 95.62 105 LYS A CA 1
ATOM 837 C C . LYS A 1 105 ? -1.287 3.406 -32.634 1.00 95.62 105 LYS A C 1
ATOM 839 O O . LYS A 1 105 ? -0.702 2.466 -33.152 1.00 95.62 105 LYS A O 1
ATOM 844 N N . VAL A 1 106 ? -1.101 4.656 -33.055 1.00 95.38 106 VAL A N 1
ATOM 845 C CA . VAL A 1 106 ? -0.383 5.048 -34.292 1.00 95.38 106 VAL A CA 1
ATOM 846 C C . VAL A 1 106 ? 1.130 4.711 -34.291 1.00 95.38 106 VAL A C 1
ATOM 848 O O . VAL A 1 106 ? 1.835 4.872 -35.284 1.00 95.38 106 VAL A O 1
ATOM 851 N N . LYS A 1 107 ? 1.710 4.245 -33.176 1.00 95.44 107 LYS A N 1
ATOM 852 C CA . LYS A 1 107 ? 3.157 3.965 -33.104 1.00 95.44 107 LYS A CA 1
ATOM 853 C C . LYS A 1 107 ? 3.487 2.636 -33.792 1.00 95.44 107 LYS A C 1
ATOM 855 O O . LYS A 1 107 ? 2.925 1.609 -33.442 1.00 95.44 107 LYS A O 1
ATOM 860 N N . LYS A 1 108 ? 4.527 2.614 -34.640 1.00 93.62 108 LYS A N 1
ATOM 861 C CA . LYS A 1 108 ? 5.004 1.410 -35.366 1.00 93.62 108 LYS A CA 1
ATOM 862 C C . LYS A 1 108 ? 5.230 0.165 -34.488 1.00 93.62 108 LYS A C 1
ATOM 864 O O . LYS A 1 108 ? 5.097 -0.951 -34.972 1.00 93.62 108 LYS A O 1
ATOM 869 N N . ALA A 1 109 ? 5.588 0.341 -33.214 1.00 94.75 109 ALA A N 1
ATOM 870 C CA . ALA A 1 109 ? 5.791 -0.768 -32.279 1.00 94.75 109 ALA A CA 1
ATOM 871 C C . ALA A 1 109 ? 4.484 -1.450 -31.820 1.00 94.75 109 ALA A C 1
ATOM 873 O O . ALA A 1 109 ? 4.550 -2.552 -31.281 1.00 94.75 109 ALA A O 1
ATOM 874 N N . ALA A 1 110 ? 3.318 -0.836 -32.045 1.00 96.31 110 ALA A N 1
ATOM 875 C CA . ALA A 1 110 ? 2.027 -1.369 -31.622 1.00 96.31 110 ALA A CA 1
ATOM 876 C C . ALA A 1 110 ? 1.641 -2.644 -32.382 1.00 96.31 110 ALA A C 1
ATOM 878 O O . ALA A 1 110 ? 1.265 -3.631 -31.759 1.00 96.31 110 ALA A O 1
ATOM 879 N N . LEU A 1 111 ? 1.833 -2.672 -33.704 1.00 95.94 111 LEU A N 1
ATOM 880 C CA . LEU A 1 111 ? 1.480 -3.827 -34.535 1.00 95.94 111 LEU A CA 1
ATOM 881 C C . LEU A 1 111 ? 2.276 -5.102 -34.173 1.00 95.94 111 LEU A C 1
ATOM 883 O O . LEU A 1 111 ? 1.654 -6.151 -34.001 1.00 95.94 111 LEU A O 1
ATOM 887 N N . PRO A 1 112 ? 3.614 -5.061 -33.984 1.00 96.19 112 PRO A N 1
ATOM 888 C CA . PRO A 1 112 ? 4.363 -6.213 -33.477 1.00 96.19 112 PRO A CA 1
ATOM 889 C C . PRO A 1 112 ? 3.909 -6.687 -32.089 1.00 96.19 112 PRO A C 1
ATOM 891 O O . PRO A 1 112 ? 3.818 -7.891 -31.860 1.00 96.19 112 PRO A O 1
ATOM 894 N N . LEU A 1 113 ? 3.604 -5.759 -31.173 1.00 96.00 113 LEU A N 1
ATOM 895 C CA . LEU A 1 113 ? 3.117 -6.098 -29.832 1.00 96.00 113 LEU A CA 1
ATOM 896 C C . LEU A 1 113 ? 1.723 -6.731 -29.871 1.00 96.00 113 LEU A C 1
ATOM 898 O O . LEU A 1 113 ? 1.480 -7.687 -29.143 1.00 96.00 113 LEU A O 1
ATOM 902 N N . LEU A 1 114 ? 0.839 -6.254 -30.748 1.00 97.00 114 LEU A N 1
ATOM 903 C CA . LEU A 1 114 ? -0.499 -6.812 -30.937 1.00 97.00 114 LEU A CA 1
ATOM 904 C C . LEU A 1 114 ? -0.431 -8.260 -31.426 1.00 97.00 114 LEU A C 1
ATOM 906 O O . LEU A 1 114 ? -1.107 -9.127 -30.881 1.00 97.00 114 LEU A O 1
ATOM 910 N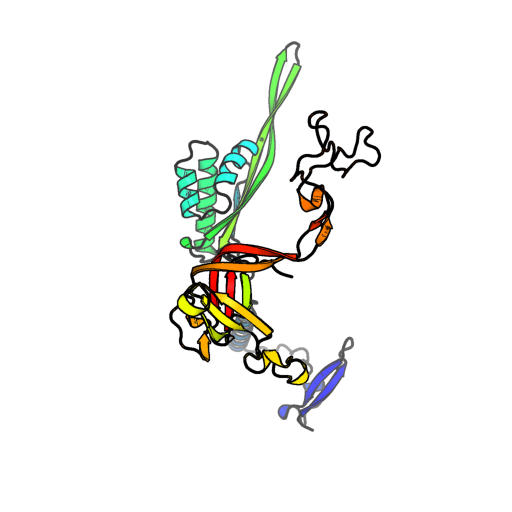 N . LYS A 1 115 ? 0.422 -8.537 -32.421 1.00 96.56 115 LYS A N 1
ATOM 911 C CA . LYS A 1 115 ? 0.648 -9.902 -32.922 1.00 96.56 115 LYS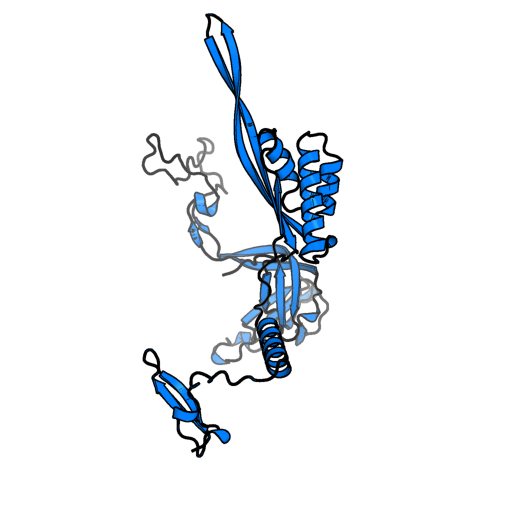 A CA 1
ATOM 912 C C . LYS A 1 115 ? 1.186 -10.822 -31.827 1.00 96.56 115 LYS A C 1
ATOM 914 O O . LYS A 1 115 ? 0.700 -11.938 -31.676 1.00 96.56 115 LYS A O 1
ATOM 919 N N . LEU A 1 116 ? 2.153 -10.340 -31.044 1.00 96.50 116 LEU A N 1
ATOM 920 C CA . LEU A 1 116 ? 2.714 -11.098 -29.927 1.00 96.50 116 LEU A CA 1
ATOM 921 C C . LEU A 1 116 ? 1.659 -11.393 -28.853 1.00 96.50 116 LEU A C 1
ATOM 923 O O . LEU A 1 116 ? 1.603 -12.511 -28.353 1.00 96.50 116 LEU A O 1
ATOM 927 N N . LEU A 1 117 ? 0.804 -10.418 -28.533 1.00 95.00 117 LEU A N 1
ATOM 928 C CA . LEU A 1 117 ? -0.272 -10.583 -27.559 1.00 95.00 117 LEU A CA 1
ATOM 929 C C . LEU A 1 117 ? -1.319 -11.603 -28.033 1.00 95.00 117 LEU A C 1
ATOM 931 O O . LEU A 1 117 ? -1.685 -12.479 -27.263 1.00 95.00 117 LEU A O 1
ATOM 935 N N . ARG A 1 118 ? -1.745 -11.537 -29.303 1.00 95.50 118 ARG A N 1
ATOM 936 C CA . ARG A 1 118 ? -2.676 -12.511 -29.909 1.00 95.50 118 ARG A CA 1
ATOM 937 C C . ARG A 1 118 ? -2.100 -13.929 -29.962 1.00 95.50 118 ARG A C 1
ATOM 939 O O . ARG A 1 118 ? -2.817 -14.907 -29.808 1.00 95.50 118 ARG A O 1
ATOM 946 N N . SER A 1 119 ? -0.793 -14.054 -30.178 1.00 94.88 119 SER A N 1
ATOM 947 C CA . SER A 1 119 ? -0.122 -15.354 -30.089 1.00 94.88 119 SER A CA 1
ATOM 948 C C . SER A 1 119 ? -0.094 -15.868 -28.646 1.00 94.88 119 SER A C 1
ATOM 950 O O . SER A 1 119 ? -0.343 -17.047 -28.409 1.00 94.88 119 SER A O 1
ATOM 952 N N . ALA A 1 120 ? 0.160 -14.986 -27.677 1.00 93.56 120 ALA A N 1
ATOM 953 C CA . ALA A 1 120 ? 0.157 -15.341 -26.263 1.00 93.56 120 ALA A CA 1
ATOM 954 C C . ALA A 1 120 ? -1.234 -15.794 -25.779 1.00 93.56 120 ALA A C 1
ATOM 956 O O . ALA A 1 120 ? -1.317 -16.785 -25.057 1.00 93.56 120 ALA A O 1
ATOM 957 N N . THR A 1 121 ? -2.314 -15.128 -26.213 1.00 94.12 121 THR A N 1
ATOM 958 C CA . THR A 1 121 ? -3.697 -15.536 -25.902 1.00 94.12 121 THR A CA 1
ATOM 959 C C . THR A 1 121 ? -4.040 -16.889 -26.503 1.00 94.12 121 THR A C 1
ATOM 961 O O . THR A 1 121 ? -4.564 -17.751 -25.803 1.00 94.12 121 THR A O 1
ATOM 964 N N . ALA A 1 122 ? -3.688 -17.113 -27.771 1.00 92.88 122 ALA A N 1
ATOM 965 C CA . ALA A 1 122 ? -3.915 -18.392 -28.434 1.00 92.88 122 ALA A CA 1
ATOM 966 C C . ALA A 1 122 ? -3.187 -19.543 -27.720 1.00 92.88 122 ALA A C 1
ATOM 968 O O . ALA A 1 122 ? -3.778 -20.595 -27.491 1.00 92.88 122 ALA A O 1
ATOM 969 N N . ASN A 1 123 ? -1.936 -19.330 -27.297 1.00 92.19 123 ASN A N 1
ATOM 970 C CA . ASN A 1 123 ? -1.187 -20.321 -26.522 1.00 92.19 123 ASN A CA 1
ATOM 971 C C . ASN A 1 123 ? -1.837 -20.596 -25.161 1.00 92.19 123 ASN A C 1
ATOM 973 O O . ASN A 1 123 ? -1.897 -21.749 -24.739 1.00 92.19 123 ASN A O 1
ATOM 977 N N . ALA A 1 124 ? -2.327 -19.555 -24.481 1.00 89.50 124 ALA A N 1
ATOM 978 C CA . ALA A 1 124 ? -3.017 -19.694 -23.202 1.00 89.50 124 ALA A CA 1
ATOM 979 C C . ALA A 1 124 ? -4.304 -20.521 -23.335 1.00 89.50 124 ALA A C 1
ATOM 981 O O . ALA A 1 124 ? -4.530 -21.431 -22.540 1.00 89.50 124 ALA A O 1
ATOM 982 N N . LYS A 1 125 ? -5.094 -20.268 -24.383 1.00 90.31 125 LYS A N 1
ATOM 983 C CA . LYS A 1 125 ? -6.332 -21.000 -24.666 1.00 90.31 125 LYS A CA 1
ATOM 984 C C . LYS A 1 125 ? -6.070 -22.450 -25.077 1.00 90.31 125 LYS A C 1
ATOM 986 O O . LYS A 1 125 ? -6.665 -23.364 -24.524 1.00 90.31 125 LYS A O 1
ATOM 991 N N . ASN A 1 126 ? -5.175 -22.673 -26.036 1.00 89.19 126 ASN A N 1
ATOM 992 C CA . ASN A 1 126 ? -5.024 -23.991 -26.654 1.00 89.19 126 ASN A CA 1
ATOM 993 C C . ASN A 1 126 ? -4.204 -24.952 -25.784 1.00 89.19 126 ASN A C 1
ATOM 995 O O . ASN A 1 126 ? -4.608 -26.094 -25.581 1.00 89.19 126 ASN A O 1
ATOM 999 N N . ASN A 1 127 ? -3.073 -24.492 -25.240 1.00 87.31 127 ASN A N 1
ATOM 1000 C CA . ASN A 1 127 ? -2.151 -25.374 -24.518 1.00 87.31 127 ASN A CA 1
ATOM 1001 C C . ASN A 1 127 ? -2.498 -25.489 -23.033 1.00 87.31 127 ASN A C 1
ATOM 1003 O O . ASN A 1 127 ? -2.281 -26.539 -22.435 1.00 87.31 127 ASN A O 1
ATOM 1007 N N . PHE A 1 128 ? -2.999 -24.405 -22.435 1.00 81.69 128 PHE A N 1
ATOM 1008 C CA . PHE A 1 128 ? -3.230 -24.316 -20.992 1.00 81.69 128 PHE A CA 1
ATOM 1009 C C . PHE A 1 128 ? -4.717 -24.248 -20.607 1.00 81.69 128 PHE A C 1
ATOM 1011 O O . PHE A 1 128 ? -5.007 -24.239 -19.414 1.00 81.69 128 PHE A O 1
ATOM 1018 N N . GLN A 1 129 ? -5.633 -24.217 -21.589 1.00 84.19 129 GLN A N 1
ATOM 1019 C CA . GLN A 1 129 ? -7.091 -24.107 -21.407 1.00 84.19 129 GLN A CA 1
ATOM 1020 C C . GLN A 1 129 ? -7.517 -22.989 -20.436 1.00 84.19 129 GLN A C 1
ATOM 1022 O O . GLN A 1 129 ? -8.452 -23.156 -19.660 1.00 84.19 129 GLN A O 1
ATOM 1027 N N . LEU A 1 130 ? -6.812 -21.854 -20.470 1.00 83.38 130 LEU A N 1
ATOM 1028 C CA . LEU A 1 130 ? -7.100 -20.689 -19.628 1.00 83.38 130 LEU A CA 1
ATOM 1029 C C . LEU A 1 130 ? -8.165 -19.792 -20.270 1.00 83.38 130 LEU A C 1
ATOM 1031 O O . LEU A 1 130 ? -8.198 -19.631 -21.496 1.00 83.38 130 LEU A O 1
ATOM 1035 N N . ASP A 1 131 ? -8.986 -19.151 -19.437 1.00 83.69 131 ASP A N 1
ATOM 1036 C CA . ASP A 1 131 ? -10.056 -18.258 -19.892 1.00 83.69 131 ASP A CA 1
ATOM 1037 C C . ASP A 1 131 ? -9.517 -16.874 -20.284 1.00 83.69 131 ASP A C 1
ATOM 1039 O O . ASP A 1 131 ? -8.928 -16.149 -19.476 1.00 83.69 131 ASP A O 1
ATOM 1043 N N . GLU A 1 132 ? -9.792 -16.444 -21.521 1.00 82.88 132 GLU A N 1
ATOM 1044 C CA . GLU A 1 132 ? -9.284 -15.177 -22.075 1.00 82.88 132 GLU A CA 1
ATOM 1045 C C . GLU A 1 132 ? -9.726 -13.938 -21.277 1.00 82.88 132 GLU A C 1
ATOM 1047 O O . GLU A 1 132 ? -8.971 -12.971 -21.149 1.00 82.88 132 GLU A O 1
ATOM 1052 N N . SER A 1 133 ? -10.919 -13.983 -20.680 1.00 82.81 133 SER A N 1
ATOM 1053 C CA . SER A 1 133 ? -11.504 -12.890 -19.893 1.00 82.81 133 SER A CA 1
ATOM 1054 C C . SER A 1 133 ? -10.756 -12.615 -18.579 1.00 82.81 133 SER A C 1
ATOM 1056 O O . SER A 1 133 ? -10.735 -11.478 -18.086 1.00 82.81 133 SER A O 1
ATOM 1058 N N . ASN A 1 134 ? -10.115 -13.644 -18.020 1.00 84.00 134 ASN A N 1
ATOM 1059 C CA . ASN A 1 134 ? -9.422 -13.587 -16.734 1.00 84.00 134 ASN A CA 1
ATOM 1060 C C . ASN A 1 134 ? -7.921 -13.322 -16.870 1.00 84.00 134 ASN A C 1
ATOM 1062 O O . ASN A 1 134 ? -7.273 -12.931 -15.888 1.00 84.00 134 ASN A O 1
ATOM 1066 N N . LEU A 1 135 ? -7.382 -13.468 -18.080 1.00 88.00 135 LEU A N 1
ATOM 1067 C CA . LEU A 1 135 ? -5.980 -13.227 -18.367 1.00 88.00 135 LEU A CA 1
ATOM 1068 C C . LEU A 1 135 ? -5.640 -11.731 -18.375 1.00 88.00 135 LEU A C 1
ATOM 1070 O O . LEU A 1 135 ? -6.377 -10.856 -18.850 1.00 88.00 135 LEU A O 1
ATOM 1074 N N . TYR A 1 136 ? -4.451 -11.427 -17.874 1.00 90.06 136 TYR A N 1
ATOM 1075 C CA . TYR A 1 136 ? -3.875 -10.093 -17.927 1.00 90.06 136 TYR A CA 1
ATOM 1076 C C . TYR A 1 136 ? -2.377 -10.161 -18.189 1.00 90.06 136 TYR A C 1
ATOM 1078 O O . TYR A 1 136 ? -1.721 -11.190 -18.041 1.00 90.06 136 TYR A O 1
ATOM 1086 N N . ILE A 1 137 ? -1.824 -9.021 -18.581 1.00 91.12 137 ILE A N 1
ATOM 1087 C CA . ILE A 1 137 ? -0.401 -8.883 -18.850 1.00 91.12 137 ILE A CA 1
ATOM 1088 C C . ILE A 1 137 ? 0.333 -8.667 -17.526 1.00 91.12 137 ILE A C 1
ATOM 1090 O O . ILE A 1 137 ? 0.429 -7.536 -17.043 1.00 91.12 137 ILE A O 1
ATOM 1094 N N . ALA A 1 138 ? 0.890 -9.731 -16.957 1.00 87.56 138 ALA A N 1
ATOM 1095 C CA . ALA A 1 138 ? 1.658 -9.656 -15.721 1.00 87.56 138 ALA A CA 1
ATOM 1096 C C . ALA A 1 138 ? 2.980 -8.911 -15.917 1.00 87.56 138 ALA A C 1
ATOM 1098 O O . ALA A 1 138 ? 3.326 -8.000 -15.159 1.00 87.56 138 ALA A O 1
ATOM 1099 N N . LYS A 1 139 ? 3.718 -9.261 -16.974 1.00 89.69 139 LYS A N 1
ATOM 1100 C CA . LYS A 1 139 ? 5.033 -8.679 -17.241 1.00 89.69 139 LYS A CA 1
ATOM 1101 C C . LYS A 1 139 ? 5.272 -8.522 -18.733 1.00 89.69 139 LYS A C 1
ATOM 1103 O O . LYS A 1 139 ? 4.996 -9.418 -19.521 1.00 89.69 139 LYS A O 1
ATOM 1108 N N . ILE A 1 140 ? 5.852 -7.384 -19.108 1.00 94.00 140 ILE A N 1
ATOM 1109 C CA . ILE A 1 140 ? 6.423 -7.181 -20.442 1.00 94.00 140 ILE A CA 1
ATOM 1110 C C . ILE A 1 140 ? 7.842 -6.676 -20.277 1.00 94.00 140 ILE A C 1
ATOM 1112 O O . ILE A 1 140 ? 8.061 -5.593 -19.721 1.00 94.00 140 ILE A O 1
ATOM 1116 N N . LEU A 1 141 ? 8.778 -7.466 -20.786 1.00 93.75 141 LEU A N 1
ATOM 1117 C CA . LEU A 1 141 ? 10.192 -7.143 -20.868 1.00 93.75 141 LEU A CA 1
ATOM 1118 C C . LEU A 1 141 ? 10.548 -6.774 -22.301 1.00 93.75 141 LEU A C 1
ATOM 1120 O O . LEU A 1 141 ? 10.093 -7.410 -23.250 1.00 93.75 141 LEU A O 1
ATOM 1124 N N . VAL A 1 142 ? 11.355 -5.727 -22.437 1.00 95.69 142 VAL A N 1
ATOM 1125 C CA . VAL A 1 142 ? 11.864 -5.246 -23.719 1.00 95.69 142 VAL A CA 1
ATOM 1126 C C . VAL A 1 142 ? 13.361 -5.032 -23.564 1.00 95.69 142 VAL A C 1
ATOM 1128 O O . VAL A 1 142 ? 13.803 -3.993 -23.055 1.00 95.69 142 VAL A O 1
ATOM 1131 N N . ASP A 1 143 ? 14.119 -6.015 -24.023 1.00 92.56 143 ASP A N 1
ATOM 1132 C CA . ASP A 1 143 ? 15.571 -6.068 -23.913 1.00 92.56 143 ASP A CA 1
ATOM 1133 C C . ASP A 1 143 ? 16.229 -5.629 -25.224 1.00 92.56 143 ASP A C 1
ATOM 1135 O O . ASP A 1 143 ? 15.609 -5.623 -26.295 1.00 92.56 143 ASP A O 1
ATOM 1139 N N . GLU A 1 144 ? 17.487 -5.199 -25.137 1.00 92.62 144 GLU A N 1
ATOM 1140 C CA . GLU A 1 144 ? 18.281 -4.862 -26.318 1.00 92.62 144 GLU A CA 1
ATOM 1141 C C . GLU A 1 144 ? 18.744 -6.148 -27.008 1.00 92.62 144 GLU A C 1
ATOM 1143 O O . GLU A 1 144 ? 19.242 -7.064 -26.362 1.00 92.62 144 GLU A O 1
ATOM 1148 N N . GLY A 1 145 ? 18.520 -6.233 -28.318 1.00 91.19 145 GLY A N 1
ATOM 1149 C CA . GLY A 1 145 ? 19.020 -7.323 -29.151 1.00 91.19 145 GLY A CA 1
ATOM 1150 C C . GLY A 1 145 ? 20.315 -6.953 -29.873 1.00 91.19 145 GLY A C 1
ATOM 1151 O O . GLY A 1 145 ? 20.839 -5.847 -29.688 1.00 91.19 145 GLY A O 1
ATOM 1152 N N . PRO A 1 146 ? 20.821 -7.842 -30.747 1.00 92.56 146 PRO A N 1
ATOM 1153 C CA . PRO A 1 146 ? 22.003 -7.573 -31.553 1.00 92.56 146 PRO A CA 1
ATOM 1154 C C . PRO A 1 146 ? 21.886 -6.261 -32.327 1.00 92.56 146 PRO A C 1
ATOM 1156 O O . PRO A 1 146 ? 20.826 -5.903 -32.856 1.00 92.56 146 PRO A O 1
ATOM 1159 N N . LYS A 1 147 ? 22.994 -5.528 -32.396 1.00 93.50 147 LYS A N 1
ATOM 1160 C CA . LYS A 1 147 ? 23.076 -4.271 -33.134 1.00 93.50 147 LYS A CA 1
ATOM 1161 C C . LYS A 1 147 ? 23.616 -4.557 -34.524 1.00 93.50 147 LYS A C 1
ATOM 1163 O O . LYS A 1 147 ? 24.723 -5.064 -34.662 1.00 93.50 147 LYS A O 1
ATOM 1168 N N . TYR A 1 148 ? 22.858 -4.183 -35.546 1.00 88.62 148 TYR A N 1
ATOM 1169 C CA . TYR A 1 148 ? 23.378 -4.201 -36.907 1.00 88.62 148 TYR A CA 1
ATOM 1170 C C . TYR A 1 148 ? 24.240 -2.966 -37.131 1.00 88.62 148 TYR A C 1
ATOM 1172 O O . TYR A 1 148 ? 23.805 -1.842 -36.860 1.00 88.62 148 TYR A O 1
ATOM 1180 N N . LYS A 1 149 ? 25.453 -3.180 -37.630 1.00 90.25 149 LYS A N 1
ATOM 1181 C CA . LYS A 1 149 ? 26.379 -2.112 -37.994 1.00 90.25 149 LYS A CA 1
ATOM 1182 C C . LYS A 1 149 ? 26.102 -1.672 -39.427 1.00 90.25 149 LYS A C 1
ATOM 1184 O O . LYS A 1 149 ? 25.947 -2.509 -40.312 1.00 90.25 149 LYS A O 1
ATOM 1189 N N . ARG A 1 150 ? 26.014 -0.363 -39.662 1.00 88.69 150 ARG A N 1
ATOM 1190 C CA . ARG A 1 150 ? 25.977 0.218 -41.008 1.00 88.69 150 ARG A CA 1
ATOM 1191 C C . ARG A 1 150 ? 26.963 1.370 -41.064 1.00 88.69 150 ARG A C 1
ATOM 1193 O O . ARG A 1 150 ? 26.902 2.259 -40.222 1.00 88.69 150 ARG A O 1
ATOM 1200 N N . TRP A 1 151 ? 27.834 1.359 -42.056 1.00 90.81 151 TRP A N 1
ATOM 1201 C CA . TRP A 1 151 ? 28.817 2.416 -42.248 1.00 90.81 151 TRP A CA 1
ATOM 1202 C C . TRP A 1 151 ? 28.185 3.606 -42.963 1.00 90.81 151 TRP A C 1
ATOM 1204 O O . TRP A 1 151 ? 27.367 3.437 -43.873 1.00 90.81 151 TRP A O 1
ATOM 1214 N N . ARG A 1 152 ? 28.534 4.817 -42.530 1.00 89.69 152 ARG A N 1
ATOM 1215 C CA . ARG A 1 152 ? 28.205 6.058 -43.235 1.00 89.69 152 ARG A CA 1
ATOM 1216 C C . ARG A 1 152 ? 29.500 6.801 -43.528 1.00 89.69 152 ARG A C 1
ATOM 1218 O O . ARG A 1 152 ? 30.249 7.104 -42.602 1.00 89.69 152 ARG A O 1
ATOM 1225 N N . ALA A 1 153 ? 29.720 7.112 -44.802 1.00 93.00 153 ALA A N 1
ATOM 1226 C CA . ALA A 1 153 ? 30.841 7.936 -45.228 1.00 93.00 153 ALA A CA 1
ATOM 1227 C C . ALA A 1 153 ? 30.773 9.327 -44.575 1.00 93.00 153 ALA A C 1
ATOM 1229 O O . ALA A 1 153 ? 29.694 9.911 -44.422 1.00 93.00 153 ALA A O 1
ATOM 1230 N N . ARG A 1 154 ? 31.932 9.848 -44.178 1.00 90.94 154 ARG A N 1
ATOM 1231 C CA . ARG A 1 154 ? 32.136 11.188 -43.623 1.00 90.94 154 ARG A CA 1
ATOM 1232 C C . ARG A 1 154 ? 33.284 11.873 -44.366 1.00 90.94 154 ARG A C 1
ATOM 1234 O O . ARG A 1 154 ? 34.049 11.238 -45.087 1.00 90.94 154 ARG A O 1
ATOM 1241 N N . ALA A 1 155 ? 33.400 13.186 -44.179 1.00 91.75 155 ALA A N 1
ATOM 1242 C CA . ALA A 1 155 ? 34.474 13.977 -44.772 1.00 91.75 155 ALA A CA 1
ATOM 1243 C C . ALA A 1 155 ? 35.869 13.448 -44.382 1.00 91.75 155 ALA A C 1
ATOM 1245 O O . ALA A 1 155 ? 36.042 12.848 -43.317 1.00 91.75 155 ALA A O 1
ATOM 1246 N N . ARG A 1 156 ? 36.865 13.729 -45.236 1.00 90.06 156 ARG A N 1
ATOM 1247 C CA . ARG A 1 156 ? 38.277 13.329 -45.068 1.00 90.06 156 ARG A CA 1
ATOM 1248 C C . ARG A 1 156 ? 38.498 11.807 -44.997 1.00 90.06 156 ARG A C 1
ATOM 1250 O O . ARG A 1 156 ? 39.280 11.342 -44.177 1.00 90.06 156 ARG A O 1
ATOM 1257 N N . GLY A 1 157 ? 37.772 11.030 -45.807 1.00 90.81 157 GLY A N 1
ATOM 1258 C CA . GLY A 1 157 ? 37.946 9.570 -45.897 1.00 90.81 157 GLY A CA 1
ATOM 1259 C C . GLY A 1 157 ? 37.534 8.788 -44.642 1.00 90.81 157 GLY A C 1
ATOM 1260 O O . GLY A 1 157 ? 37.884 7.621 -44.501 1.00 90.81 157 GLY A O 1
ATOM 1261 N N . ARG A 1 158 ? 36.805 9.412 -43.708 1.00 91.94 158 ARG A N 1
ATOM 1262 C CA . ARG A 1 158 ? 36.356 8.767 -42.466 1.00 91.94 158 ARG A CA 1
ATOM 1263 C C . ARG A 1 158 ? 35.046 8.008 -42.674 1.00 91.94 158 ARG A C 1
ATOM 1265 O O . ARG A 1 158 ? 34.226 8.373 -43.517 1.00 91.94 158 ARG A O 1
ATOM 1272 N N . ALA A 1 159 ? 34.808 6.998 -41.844 1.00 92.25 159 ALA A N 1
ATOM 1273 C CA . ALA A 1 159 ? 33.539 6.284 -41.779 1.00 92.25 159 ALA A CA 1
ATOM 1274 C C . ALA A 1 159 ? 33.059 6.192 -40.328 1.00 92.25 159 ALA A C 1
ATOM 1276 O O . ALA A 1 159 ? 33.795 5.736 -39.457 1.00 92.25 159 ALA A O 1
ATOM 1277 N N . ASP A 1 160 ? 31.809 6.588 -40.085 1.00 90.19 160 ASP A N 1
ATOM 1278 C CA . ASP A 1 160 ? 31.174 6.422 -38.776 1.00 90.19 160 ASP A CA 1
ATOM 1279 C C . ASP A 1 160 ? 30.307 5.159 -38.750 1.00 90.19 160 ASP A C 1
ATOM 1281 O O . ASP A 1 160 ? 29.574 4.858 -39.704 1.00 90.19 160 ASP A O 1
ATOM 1285 N N . GLU A 1 161 ? 30.333 4.448 -37.620 1.00 92.88 161 GLU A N 1
ATOM 1286 C CA . GLU A 1 161 ? 29.476 3.289 -37.364 1.00 92.88 161 GLU A CA 1
ATOM 1287 C C . GLU A 1 161 ? 28.078 3.739 -36.896 1.00 92.88 161 GLU A C 1
ATOM 1289 O O . GLU A 1 161 ? 27.897 4.265 -35.797 1.00 92.88 161 GLU A O 1
ATOM 1294 N N . ILE A 1 162 ? 27.041 3.474 -37.696 1.00 90.00 162 ILE A N 1
ATOM 1295 C CA . ILE A 1 162 ? 25.644 3.617 -37.270 1.00 90.00 162 ILE A CA 1
ATOM 1296 C C . ILE A 1 162 ? 25.158 2.289 -36.696 1.00 90.00 162 ILE A C 1
ATOM 1298 O O . ILE A 1 162 ? 24.925 1.323 -37.425 1.00 90.00 162 ILE A O 1
ATOM 1302 N N . GLN A 1 163 ? 24.898 2.273 -35.390 1.00 89.69 163 GLN A N 1
ATOM 1303 C CA . GLN A 1 163 ? 24.327 1.117 -34.701 1.00 89.69 163 GLN A CA 1
ATOM 1304 C C . GLN A 1 163 ? 22.797 1.089 -34.815 1.00 89.69 163 GLN A C 1
ATOM 1306 O O . GLN A 1 163 ? 22.073 1.840 -34.153 1.00 89.69 163 GLN A O 1
ATOM 1311 N N . LYS A 1 164 ? 22.270 0.174 -35.630 1.00 89.94 164 LYS A N 1
ATOM 1312 C CA . LYS A 1 164 ? 20.834 -0.122 -35.707 1.00 89.94 164 LYS A CA 1
ATOM 1313 C C . LYS A 1 164 ? 20.468 -1.147 -34.634 1.00 89.94 164 LYS A C 1
ATOM 1315 O O . LYS A 1 164 ? 20.606 -2.352 -34.823 1.00 89.94 164 LYS A O 1
ATOM 1320 N N . LYS A 1 165 ? 19.993 -0.638 -33.497 1.00 92.06 165 LYS A N 1
ATOM 1321 C CA . LYS A 1 165 ? 19.536 -1.445 -32.357 1.00 92.06 165 LYS A CA 1
ATOM 1322 C C . LYS A 1 165 ? 18.283 -2.253 -32.711 1.00 92.06 165 LYS A C 1
ATOM 1324 O O . LYS A 1 165 ? 17.320 -1.684 -33.233 1.00 92.06 165 LYS A O 1
ATOM 1329 N N . THR A 1 166 ? 18.286 -3.537 -32.369 1.00 95.69 166 THR A N 1
ATOM 1330 C CA . THR A 1 166 ? 17.091 -4.394 -32.362 1.00 95.69 166 THR A CA 1
ATOM 1331 C C . THR A 1 166 ? 16.592 -4.612 -30.935 1.00 95.69 166 THR A C 1
ATOM 1333 O O . THR A 1 166 ? 17.253 -4.219 -29.970 1.00 95.69 166 THR A O 1
ATOM 1336 N N . SER A 1 167 ? 15.409 -5.203 -30.786 1.00 95.38 167 SER A N 1
ATOM 1337 C CA . SER A 1 167 ? 14.821 -5.517 -29.485 1.00 95.38 167 SER A CA 1
ATOM 1338 C C . SER A 1 167 ? 14.327 -6.957 -29.410 1.00 95.38 167 SER A C 1
ATOM 1340 O O . SER A 1 167 ? 13.779 -7.482 -30.384 1.00 95.38 167 SER A O 1
ATOM 1342 N N . HIS A 1 168 ? 14.434 -7.550 -28.226 1.00 95.75 168 HIS A N 1
ATOM 1343 C CA . HIS A 1 168 ? 13.721 -8.768 -27.852 1.00 95.75 168 HIS A CA 1
ATOM 1344 C C . HIS A 1 168 ? 12.579 -8.394 -26.908 1.00 95.75 168 HIS A C 1
ATOM 1346 O O . HIS A 1 168 ? 12.769 -7.602 -25.989 1.00 95.75 168 HIS A O 1
ATOM 1352 N N . ILE A 1 169 ? 11.388 -8.935 -27.143 1.00 96.44 169 ILE A N 1
ATOM 1353 C CA . ILE A 1 169 ? 10.210 -8.690 -26.314 1.00 96.44 169 ILE A CA 1
ATOM 1354 C C . ILE A 1 169 ? 9.775 -10.016 -25.709 1.00 96.44 169 ILE A C 1
ATOM 1356 O O . ILE A 1 169 ? 9.632 -11.006 -26.424 1.00 96.44 169 ILE A O 1
ATOM 1360 N N . THR A 1 170 ? 9.535 -10.021 -24.404 1.00 95.38 170 THR A N 1
ATOM 1361 C CA . THR A 1 170 ? 8.927 -11.149 -23.699 1.00 95.38 170 THR A CA 1
ATOM 1362 C C . THR A 1 170 ? 7.664 -10.660 -23.010 1.00 95.38 170 THR A C 1
ATOM 1364 O O . THR A 1 170 ? 7.716 -9.695 -22.249 1.00 95.38 170 THR A O 1
ATOM 1367 N N . VAL A 1 171 ? 6.540 -11.314 -23.285 1.00 94.06 171 VAL A N 1
ATOM 1368 C CA . VAL A 1 171 ? 5.245 -11.075 -22.641 1.00 94.06 171 VAL A CA 1
ATOM 1369 C C . VAL A 1 171 ? 4.936 -12.280 -21.768 1.00 94.06 171 VAL A C 1
ATOM 1371 O O . VAL A 1 171 ? 5.058 -13.414 -22.223 1.00 94.06 171 VAL A O 1
ATOM 1374 N N . VAL A 1 172 ? 4.550 -12.023 -20.525 1.00 90.88 172 VAL A N 1
ATOM 1375 C CA . VAL A 1 172 ? 4.069 -13.028 -19.579 1.00 90.88 172 VAL A CA 1
ATOM 1376 C C . VAL A 1 172 ? 2.626 -12.681 -19.240 1.00 90.88 172 VAL A C 1
ATOM 1378 O O . VAL A 1 172 ? 2.349 -11.557 -18.803 1.00 90.88 172 VAL A O 1
ATOM 1381 N N . LEU A 1 173 ? 1.730 -13.628 -19.490 1.00 90.56 173 LEU A N 1
ATOM 1382 C CA . LEU A 1 173 ? 0.323 -13.573 -19.127 1.00 90.56 173 LEU A CA 1
ATOM 1383 C C . LEU A 1 173 ? 0.098 -14.425 -17.881 1.00 90.56 173 LEU A C 1
ATOM 1385 O O . LEU A 1 173 ? 0.609 -15.540 -17.818 1.00 90.56 173 LEU A O 1
ATOM 1389 N N . ASP A 1 174 ? -0.692 -13.908 -16.949 1.00 85.62 174 ASP A N 1
ATOM 1390 C CA . ASP A 1 174 ? -1.159 -14.643 -15.773 1.00 85.62 174 ASP A CA 1
ATOM 1391 C C . ASP A 1 174 ? -2.685 -14.532 -15.678 1.00 85.62 174 ASP A C 1
ATOM 1393 O O . ASP A 1 174 ? -3.291 -13.589 -16.202 1.00 85.62 174 ASP A O 1
ATOM 1397 N N . GLU A 1 175 ? -3.309 -15.472 -14.974 1.00 82.38 175 GLU A N 1
ATOM 1398 C CA . GLU A 1 175 ? -4.687 -15.344 -14.498 1.00 82.38 175 GLU A CA 1
ATOM 1399 C C . GLU A 1 175 ? -4.707 -14.575 -13.175 1.00 82.38 175 GLU A C 1
ATOM 1401 O O . GLU A 1 175 ? -3.806 -14.709 -12.345 1.00 82.38 175 GLU A O 1
ATOM 1406 N N . LYS A 1 176 ? -5.702 -13.703 -12.973 1.00 65.94 176 LYS A N 1
ATOM 1407 C CA . LYS A 1 176 ? -5.760 -12.803 -11.806 1.00 65.94 176 LYS A CA 1
ATOM 1408 C C . LYS A 1 176 ? -5.778 -13.546 -10.461 1.00 65.94 176 LYS A C 1
ATOM 1410 O O . LYS A 1 176 ? -6.831 -13.759 -9.873 1.00 65.94 176 LYS A O 1
ATOM 1415 N N . GLY A 1 177 ? -4.600 -13.739 -9.877 1.00 58.25 177 GLY A N 1
ATOM 1416 C CA . GLY A 1 177 ? -4.388 -13.908 -8.440 1.00 58.25 177 GLY A CA 1
ATOM 1417 C C . GLY A 1 177 ? -4.240 -12.551 -7.747 1.00 58.25 177 GLY A C 1
ATOM 1418 O O . GLY A 1 177 ? -3.175 -12.239 -7.220 1.00 58.25 177 GLY A O 1
ATOM 1419 N N . ASN A 1 178 ? -5.265 -11.688 -7.793 1.00 60.12 178 ASN A N 1
ATOM 1420 C CA . ASN A 1 178 ? -5.197 -10.375 -7.138 1.00 60.12 178 ASN A CA 1
ATOM 1421 C C . ASN A 1 178 ? -5.062 -10.547 -5.616 1.00 60.12 178 ASN A C 1
ATOM 1423 O O . ASN A 1 178 ? -6.061 -10.682 -4.911 1.00 60.12 178 ASN A O 1
ATOM 1427 N N . VAL A 1 179 ? -3.838 -10.475 -5.097 1.00 61.03 179 VAL A N 1
ATOM 1428 C CA . VAL A 1 179 ? -3.590 -10.435 -3.654 1.00 61.03 179 VAL A CA 1
ATOM 1429 C C . VAL A 1 179 ? -4.018 -9.065 -3.137 1.00 61.03 179 VAL A C 1
ATOM 1431 O O . VAL A 1 179 ? -3.340 -8.055 -3.332 1.00 61.03 179 VAL A O 1
ATOM 1434 N N . ILE A 1 180 ? -5.190 -9.009 -2.508 1.00 72.88 180 ILE A N 1
ATOM 1435 C CA . ILE A 1 180 ? -5.691 -7.794 -1.868 1.00 72.88 180 ILE A CA 1
ATOM 1436 C C . ILE A 1 180 ? -5.132 -7.764 -0.441 1.00 72.88 180 ILE A C 1
ATOM 1438 O O . ILE A 1 180 ? -5.507 -8.622 0.356 1.00 72.88 180 ILE A O 1
ATOM 1442 N N . PRO A 1 181 ? -4.277 -6.790 -0.074 1.00 80.62 181 PRO A N 1
ATOM 1443 C CA . PRO A 1 181 ? -3.839 -6.658 1.307 1.00 80.62 181 PRO A CA 1
ATOM 1444 C C . PRO A 1 181 ? -5.040 -6.262 2.169 1.00 80.62 181 PRO A C 1
ATOM 1446 O O . PRO A 1 181 ? -5.642 -5.199 1.966 1.00 80.62 181 PRO A O 1
ATOM 1449 N N . VAL A 1 182 ? -5.396 -7.129 3.113 1.00 89.44 182 VAL A N 1
ATOM 1450 C CA . VAL A 1 182 ? -6.490 -6.915 4.061 1.00 89.44 182 VAL A CA 1
ATOM 1451 C C . VAL A 1 182 ? -5.956 -6.859 5.487 1.00 89.44 182 VAL A C 1
ATOM 1453 O O . VAL A 1 182 ? -5.032 -7.584 5.844 1.00 89.44 182 VAL A O 1
ATOM 1456 N N . THR A 1 183 ? -6.548 -5.990 6.300 1.00 90.62 183 THR A N 1
ATOM 1457 C CA . THR A 1 183 ? -6.369 -5.979 7.753 1.00 90.62 183 THR A CA 1
ATOM 1458 C C . THR A 1 183 ? -7.611 -6.597 8.384 1.00 90.62 183 THR A C 1
ATOM 1460 O O . THR A 1 183 ? -8.722 -6.147 8.095 1.00 90.62 183 THR A O 1
ATOM 1463 N N . LEU A 1 184 ? -7.431 -7.610 9.233 1.00 90.06 184 LEU A N 1
ATOM 1464 C CA . LEU A 1 184 ? -8.515 -8.208 10.013 1.00 90.06 184 LEU A CA 1
ATOM 1465 C C . LEU A 1 184 ? -8.772 -7.370 11.270 1.00 90.06 184 LEU A C 1
ATOM 1467 O O . LEU A 1 184 ? -7.837 -7.037 11.999 1.00 90.06 184 LEU A O 1
ATOM 1471 N N . ILE A 1 185 ? -10.033 -7.020 11.513 1.00 90.50 185 ILE A N 1
ATOM 1472 C CA . ILE A 1 185 ? -10.474 -6.289 12.704 1.00 90.50 185 ILE A CA 1
ATOM 1473 C C . ILE A 1 185 ? -11.589 -7.073 13.389 1.00 90.50 185 ILE A C 1
ATOM 1475 O O . ILE A 1 185 ? -12.613 -7.349 12.775 1.00 90.50 185 ILE A O 1
ATOM 1479 N N . GLU A 1 186 ? -11.416 -7.361 14.674 1.00 89.75 186 GLU A N 1
ATOM 1480 C CA . GLU A 1 186 ? -12.488 -7.832 15.553 1.00 89.75 186 GLU A CA 1
ATOM 1481 C C . GLU A 1 186 ? -13.419 -6.657 15.885 1.00 89.75 186 GLU A C 1
ATOM 1483 O O . GLU A 1 186 ? -12.986 -5.652 16.458 1.00 89.75 186 GLU A O 1
ATOM 1488 N N . ALA A 1 187 ? -14.682 -6.756 15.472 1.00 84.62 187 ALA A N 1
ATOM 1489 C CA . ALA A 1 187 ? -15.650 -5.659 15.539 1.00 84.62 187 ALA A CA 1
ATOM 1490 C C . ALA A 1 187 ? -16.884 -5.966 16.407 1.00 84.62 187 ALA A C 1
ATOM 1492 O O . ALA A 1 187 ? -17.776 -5.123 16.507 1.00 84.62 187 ALA A O 1
ATOM 1493 N N . GLY A 1 188 ? -16.940 -7.126 17.068 1.00 79.88 188 GLY A N 1
ATOM 1494 C CA . GLY A 1 188 ? -18.091 -7.517 17.883 1.00 79.88 188 GLY A CA 1
ATOM 1495 C C . GLY A 1 188 ? -17.773 -8.570 18.948 1.00 79.88 188 GLY A C 1
ATOM 1496 O O . GLY A 1 188 ? -16.698 -9.165 18.906 1.00 79.88 188 GLY A O 1
ATOM 1497 N N . PRO A 1 189 ? -18.691 -8.786 19.911 1.00 86.38 189 PRO A N 1
ATOM 1498 C CA . PRO A 1 189 ? -19.962 -8.072 20.083 1.00 86.38 189 PRO A CA 1
ATOM 1499 C C . PRO A 1 189 ? -19.789 -6.720 20.803 1.00 86.38 189 PRO A C 1
ATOM 1501 O O . PRO A 1 189 ? -19.095 -6.611 21.820 1.00 86.38 189 PRO A O 1
ATOM 1504 N N . CYS A 1 190 ? -20.448 -5.678 20.294 1.00 89.00 190 CYS A N 1
ATOM 1505 C CA . CYS A 1 190 ? -20.490 -4.347 20.909 1.00 89.00 190 CYS A CA 1
ATOM 1506 C C . CYS A 1 190 ? -21.823 -4.139 21.650 1.00 89.00 190 CYS A C 1
ATOM 1508 O O . CYS A 1 190 ? -22.859 -4.558 21.151 1.00 89.00 190 CYS A O 1
ATOM 1510 N N . GLN A 1 191 ? -21.843 -3.479 22.815 1.00 90.00 191 GLN A N 1
ATOM 1511 C CA . GLN A 1 191 ? -23.089 -3.222 23.565 1.00 90.00 191 GLN A CA 1
ATOM 1512 C C . GLN A 1 191 ? -23.347 -1.725 23.755 1.00 90.00 191 GLN A C 1
ATOM 1514 O O . GLN A 1 191 ? -22.443 -0.971 24.122 1.00 90.00 191 GLN A O 1
ATOM 1519 N N . VAL A 1 192 ? -24.592 -1.290 23.555 1.00 90.06 192 VAL A N 1
ATOM 1520 C CA . VAL A 1 192 ? -25.015 0.089 23.837 1.00 90.06 192 VAL A CA 1
ATOM 1521 C C . VAL A 1 192 ? -25.139 0.297 25.346 1.00 90.06 192 VAL A C 1
ATOM 1523 O O . VAL A 1 192 ? -25.910 -0.387 26.015 1.00 90.06 192 VAL A O 1
ATOM 1526 N N . THR A 1 193 ? -24.380 1.249 25.891 1.00 89.12 193 THR A N 1
ATOM 1527 C CA . THR A 1 193 ? -24.310 1.498 27.345 1.00 89.12 193 THR A CA 1
ATOM 1528 C C . THR A 1 193 ? -25.131 2.695 27.800 1.00 89.12 193 THR A C 1
ATOM 1530 O O . THR A 1 193 ? -25.701 2.665 28.886 1.00 89.12 193 THR A O 1
ATOM 1533 N N . GLN A 1 194 ? -25.158 3.767 27.011 1.00 87.88 194 GLN A N 1
ATOM 1534 C CA . GLN A 1 194 ? -25.894 4.989 27.316 1.00 87.88 194 GLN A CA 1
ATOM 1535 C C . GLN A 1 194 ? -26.270 5.695 26.016 1.00 87.88 194 GLN A C 1
ATOM 1537 O O . GLN A 1 194 ? -25.494 5.693 25.059 1.00 87.88 194 GLN A O 1
ATOM 1542 N N . ILE A 1 195 ? -27.442 6.320 26.026 1.00 89.31 195 ILE A N 1
ATOM 1543 C CA . ILE A 1 195 ? -27.914 7.241 24.995 1.00 89.31 195 ILE A CA 1
ATOM 1544 C C . ILE A 1 195 ? -27.864 8.636 25.614 1.00 89.31 195 ILE A C 1
ATOM 1546 O O . ILE A 1 195 ? -28.323 8.816 26.744 1.00 89.31 195 ILE A O 1
ATOM 1550 N N . LYS A 1 196 ? -27.253 9.586 24.911 1.00 86.75 196 LYS A N 1
ATOM 1551 C CA . LYS A 1 196 ? -27.200 10.997 25.297 1.00 86.75 196 LYS A CA 1
ATOM 1552 C C . LYS A 1 196 ? -28.208 11.778 24.471 1.00 86.75 196 LYS A C 1
ATOM 1554 O O . LYS A 1 196 ? -28.296 11.565 23.261 1.00 86.75 196 LYS A O 1
ATOM 1559 N N . THR A 1 197 ? -28.958 12.654 25.127 1.00 87.25 197 THR A N 1
ATOM 1560 C CA . THR A 1 197 ? -29.995 13.486 24.504 1.00 87.25 197 THR A CA 1
ATOM 1561 C C . THR A 1 197 ? -29.607 14.959 24.573 1.00 87.25 197 THR A C 1
ATOM 1563 O O . THR A 1 197 ? -28.853 15.375 25.456 1.00 87.25 197 THR A O 1
ATOM 1566 N N . LYS A 1 198 ? -30.141 15.776 23.653 1.00 86.88 198 LYS A N 1
ATOM 1567 C CA . LYS A 1 198 ? -29.862 17.223 23.613 1.00 86.88 198 LYS A CA 1
ATOM 1568 C C . LYS A 1 198 ? -30.224 17.938 24.917 1.00 86.88 198 LYS A C 1
ATOM 1570 O O . LYS A 1 198 ? -29.457 18.784 25.353 1.00 86.88 198 LYS A O 1
ATOM 1575 N N . GLU A 1 199 ? -31.332 17.564 25.551 1.00 85.69 199 GLU A N 1
ATOM 1576 C CA . GLU A 1 199 ? -31.844 18.223 26.763 1.00 85.69 199 GLU A CA 1
ATOM 1577 C C . GLU A 1 199 ? -30.919 18.083 27.978 1.00 85.69 199 GLU A C 1
ATOM 1579 O O . GLU A 1 199 ? -30.800 19.014 28.767 1.00 85.69 199 GLU A O 1
ATOM 1584 N N . LYS A 1 200 ? -30.250 16.932 28.137 1.00 86.56 200 LYS A N 1
ATOM 1585 C CA . LYS A 1 200 ? -29.389 16.660 29.302 1.00 86.56 200 LYS A CA 1
ATOM 1586 C C . LYS A 1 200 ? -27.910 16.906 29.025 1.00 86.56 200 LYS A C 1
ATOM 1588 O O . LYS A 1 200 ? -27.202 17.394 29.898 1.00 86.56 200 LYS A O 1
ATOM 1593 N N . ASP A 1 201 ? -27.437 16.541 27.833 1.00 83.38 201 ASP A N 1
ATOM 1594 C CA . ASP A 1 201 ? -26.007 16.506 27.500 1.00 83.38 201 ASP A CA 1
ATOM 1595 C C . ASP A 1 201 ? -25.593 17.574 26.466 1.00 83.38 201 ASP A C 1
ATOM 1597 O O . ASP A 1 201 ? -24.403 17.739 26.192 1.00 83.38 201 ASP A O 1
ATOM 1601 N N . GLY A 1 202 ? -26.549 18.291 25.862 1.00 84.88 202 GLY A N 1
ATOM 1602 C CA . GLY A 1 202 ? -26.303 19.302 24.825 1.00 84.88 202 GLY A CA 1
ATOM 1603 C C . GLY A 1 202 ? -26.043 18.737 23.421 1.00 84.88 202 GLY A C 1
ATOM 1604 O O . GLY A 1 202 ? -25.863 19.499 22.472 1.00 84.88 202 GLY A O 1
ATOM 1605 N N . TYR A 1 203 ? -26.017 17.410 23.253 1.00 87.62 203 TYR A N 1
ATOM 1606 C CA . TYR A 1 203 ? -25.856 16.745 21.957 1.00 87.62 203 TYR A CA 1
ATOM 1607 C C . TYR A 1 203 ? -26.407 15.313 21.959 1.00 87.62 203 TYR A C 1
ATOM 1609 O O . TYR A 1 203 ? -26.454 14.643 22.986 1.00 87.62 203 TYR A O 1
ATOM 1617 N N . GLU A 1 204 ? -26.775 14.828 20.773 1.00 88.38 204 GLU A N 1
ATOM 1618 C CA . GLU A 1 204 ? -27.231 13.452 20.547 1.00 88.38 204 GLU A CA 1
ATOM 1619 C C . GLU A 1 204 ? -26.064 12.546 20.140 1.00 88.38 204 GLU A C 1
ATOM 1621 O O . GLU A 1 204 ? -25.470 12.704 19.068 1.00 88.38 204 GLU A O 1
ATOM 1626 N N . THR A 1 205 ? -25.722 11.587 21.001 1.00 90.69 205 THR A N 1
ATOM 1627 C CA . THR A 1 205 ? -24.776 10.506 20.692 1.00 90.69 205 THR A CA 1
ATOM 1628 C C . THR A 1 205 ? -25.158 9.216 21.406 1.00 90.69 205 THR A C 1
ATOM 1630 O O . THR A 1 205 ? -25.839 9.198 22.431 1.00 90.69 205 THR A O 1
ATOM 1633 N N . ILE A 1 206 ? -24.645 8.108 20.884 1.00 90.56 206 ILE A N 1
ATOM 1634 C CA . ILE A 1 206 ? -24.733 6.795 21.510 1.00 90.56 206 ILE A CA 1
ATOM 1635 C C . ILE A 1 206 ? -23.356 6.381 22.000 1.00 90.56 206 ILE A C 1
ATOM 1637 O O . ILE A 1 206 ? -22.373 6.434 21.257 1.00 90.56 206 ILE A O 1
ATOM 1641 N N . GLN A 1 207 ? -23.290 5.925 23.248 1.00 89.94 207 GLN A N 1
ATOM 1642 C CA . GLN A 1 207 ? -22.086 5.362 23.838 1.00 89.94 207 GLN A CA 1
ATOM 1643 C C . GLN A 1 207 ? -22.078 3.837 23.699 1.00 89.94 207 GLN A C 1
ATOM 1645 O O . GLN A 1 207 ? -22.868 3.126 24.328 1.00 89.94 207 GLN A O 1
ATOM 1650 N N . VAL A 1 208 ? -21.120 3.334 22.928 1.00 91.44 208 VAL A N 1
ATOM 1651 C CA . VAL A 1 208 ? -20.912 1.909 22.662 1.00 91.44 208 VAL A CA 1
ATOM 1652 C C . VAL A 1 208 ? -19.717 1.395 23.465 1.00 91.44 208 VAL A C 1
ATOM 1654 O O . VAL A 1 208 ? -18.653 2.024 23.506 1.00 91.44 208 VAL A O 1
ATOM 1657 N N . GLY A 1 209 ? -19.909 0.248 24.115 1.00 90.38 209 GLY A N 1
ATOM 1658 C CA . GLY A 1 209 ? -18.896 -0.497 24.848 1.00 90.38 209 GLY A CA 1
ATOM 1659 C C . GLY A 1 209 ? -18.364 -1.684 24.050 1.00 90.38 209 GLY A C 1
ATOM 1660 O O . GLY A 1 209 ? -19.136 -2.443 23.468 1.00 90.38 209 GLY A O 1
ATOM 1661 N N . PHE A 1 210 ? -17.043 -1.855 24.055 1.00 88.69 210 PHE A N 1
ATOM 1662 C CA . PHE A 1 210 ? -16.346 -2.978 23.430 1.00 88.69 210 PHE A CA 1
ATOM 1663 C C . PHE A 1 210 ? -15.383 -3.643 24.422 1.00 88.69 210 PHE A C 1
ATOM 1665 O O . PHE A 1 210 ? -14.747 -2.965 25.241 1.00 88.69 210 PHE A O 1
ATOM 1672 N N . LYS A 1 211 ? -15.271 -4.976 24.325 1.00 86.31 211 LYS A N 1
ATOM 1673 C CA . LYS A 1 211 ? -14.465 -5.864 25.180 1.00 86.31 211 LYS A CA 1
ATOM 1674 C C . LYS A 1 211 ? -14.832 -5.785 26.667 1.00 86.31 211 LYS A C 1
ATOM 1676 O O . LYS A 1 211 ? -14.308 -4.953 27.416 1.00 86.31 211 LYS A O 1
ATOM 1681 N N . LYS A 1 212 ? -15.729 -6.678 27.092 1.00 84.19 212 LYS A N 1
ATOM 1682 C CA . LYS A 1 212 ? -16.172 -6.798 28.487 1.00 84.19 212 LYS A CA 1
ATOM 1683 C C . LYS A 1 212 ? -14.993 -7.175 29.394 1.00 84.19 212 LYS A C 1
ATOM 1685 O O . LYS A 1 212 ? -14.166 -8.015 29.045 1.00 84.19 212 LYS A O 1
ATOM 1690 N N . ILE A 1 213 ? -14.884 -6.521 30.546 1.00 84.00 213 ILE A N 1
ATOM 1691 C CA . ILE A 1 213 ? -13.875 -6.827 31.564 1.00 84.00 213 ILE A CA 1
ATOM 1692 C C . ILE A 1 213 ? -14.478 -7.852 32.524 1.00 84.00 213 ILE A C 1
ATOM 1694 O O . ILE A 1 213 ? -15.354 -7.516 33.313 1.00 84.00 213 ILE A O 1
ATOM 1698 N N . GLU A 1 214 ? -13.996 -9.092 32.478 1.00 79.38 214 GLU A N 1
ATOM 1699 C CA . GLU A 1 214 ? -14.497 -10.178 33.338 1.00 79.38 214 GLU A CA 1
ATOM 1700 C C . GLU A 1 214 ? -13.935 -10.110 34.765 1.00 79.38 214 GLU A C 1
ATOM 1702 O O . GLU A 1 214 ? -14.627 -10.380 35.744 1.00 79.38 214 GLU A O 1
ATOM 1707 N N . LYS A 1 215 ? -12.669 -9.697 34.913 1.00 80.06 215 LYS A N 1
ATOM 1708 C CA . LYS A 1 215 ? -12.001 -9.646 36.221 1.00 80.06 215 LYS A CA 1
ATOM 1709 C C . LYS A 1 215 ? -12.463 -8.430 37.024 1.00 80.06 215 LYS A C 1
ATOM 1711 O O . LYS A 1 215 ? -12.006 -7.314 36.770 1.00 80.06 215 LYS A O 1
ATOM 1716 N N . GLN A 1 216 ? -13.266 -8.669 38.061 1.00 74.31 216 GLN A N 1
ATOM 1717 C CA . GLN A 1 216 ? -13.813 -7.630 38.945 1.00 74.31 216 GLN A CA 1
ATOM 1718 C C . GLN A 1 216 ? -12.739 -6.714 39.561 1.00 74.31 216 GLN A C 1
ATOM 1720 O O . GLN A 1 216 ? -12.947 -5.509 39.660 1.00 74.31 216 GLN A O 1
ATOM 1725 N N . LYS A 1 217 ? -11.544 -7.240 39.871 1.00 78.81 217 LYS A N 1
ATOM 1726 C CA . LYS A 1 217 ? -10.417 -6.462 40.428 1.00 78.81 217 LYS A CA 1
ATOM 1727 C C . LYS A 1 217 ? -9.911 -5.340 39.508 1.00 78.81 217 LYS A C 1
ATOM 1729 O O . LYS A 1 217 ? -9.329 -4.373 39.984 1.00 78.81 217 LYS A O 1
ATOM 1734 N N . LYS A 1 218 ? -10.112 -5.455 38.189 1.00 80.00 218 LYS A N 1
ATOM 1735 C CA . LYS A 1 218 ? -9.701 -4.426 37.214 1.00 80.00 218 LYS A CA 1
ATOM 1736 C C . LYS A 1 218 ? -10.753 -3.327 37.037 1.00 80.00 218 LYS A C 1
ATOM 1738 O O . LYS A 1 218 ? -10.484 -2.334 36.363 1.00 80.00 218 LYS A O 1
ATOM 1743 N N . ILE A 1 219 ? -11.941 -3.501 37.616 1.00 81.56 219 ILE A N 1
ATOM 1744 C CA . ILE A 1 219 ? -13.053 -2.564 37.494 1.00 81.56 219 ILE A CA 1
ATOM 1745 C C . ILE A 1 219 ? -12.944 -1.543 38.625 1.00 81.56 219 ILE A C 1
ATOM 1747 O O . ILE A 1 219 ? -13.145 -1.856 39.798 1.00 81.56 219 ILE A O 1
ATOM 1751 N N . LYS A 1 220 ? -12.639 -0.291 38.271 1.00 80.62 220 LYS A N 1
ATOM 1752 C CA . LYS A 1 220 ? -12.696 0.822 39.227 1.00 80.62 220 LYS A CA 1
ATOM 1753 C C . LYS A 1 220 ? -14.140 1.005 39.712 1.00 80.62 220 LYS A C 1
ATOM 1755 O O . LYS A 1 220 ? -15.072 0.824 38.931 1.00 80.62 220 LYS A O 1
ATOM 1760 N N . LYS A 1 221 ? -14.334 1.439 40.964 1.00 77.69 221 LYS A N 1
ATOM 1761 C CA . LYS A 1 221 ? -15.661 1.684 41.573 1.00 77.69 221 LYS A CA 1
ATOM 1762 C C . LYS A 1 221 ? -16.685 2.395 40.647 1.00 77.69 221 LYS A C 1
ATOM 1764 O O . LYS A 1 221 ? -17.789 1.866 40.534 1.00 77.69 221 LYS A O 1
ATOM 1769 N N . PRO A 1 222 ? -16.356 3.485 39.915 1.00 79.19 222 PRO A N 1
ATOM 1770 C CA . PRO A 1 222 ? -17.316 4.152 39.019 1.00 79.19 222 PRO A CA 1
ATOM 1771 C C . PRO A 1 222 ? -17.669 3.364 37.743 1.00 79.19 222 PRO A C 1
ATOM 1773 O O . PRO A 1 222 ? -18.691 3.626 37.118 1.00 79.19 222 PRO A O 1
ATOM 1776 N N . MET A 1 223 ? -16.856 2.384 37.338 1.00 77.62 223 MET A N 1
ATOM 1777 C CA . MET A 1 223 ? -17.058 1.608 36.105 1.00 77.62 223 MET A CA 1
ATOM 1778 C C . MET A 1 223 ? -17.952 0.374 36.289 1.00 77.62 223 MET A C 1
ATOM 1780 O O . MET A 1 223 ? -18.235 -0.313 35.311 1.00 77.62 223 MET A O 1
ATOM 1784 N N . LYS A 1 224 ? -18.438 0.087 37.506 1.00 74.12 224 LYS A N 1
ATOM 1785 C CA . LYS A 1 224 ? -19.235 -1.122 37.795 1.00 74.12 224 LYS A CA 1
ATOM 1786 C C . LYS A 1 224 ? -20.482 -1.269 36.911 1.00 74.12 224 LYS A C 1
ATOM 1788 O O . LYS A 1 224 ? -20.797 -2.380 36.506 1.00 74.12 224 LYS A O 1
ATOM 1793 N N . LYS A 1 225 ? -21.148 -0.162 36.556 1.00 74.50 225 LYS A N 1
ATOM 1794 C CA . LYS A 1 225 ? -22.334 -0.166 35.675 1.00 74.50 225 LYS A CA 1
ATOM 1795 C C . LYS A 1 225 ? -21.999 -0.356 34.185 1.00 74.50 225 LYS A C 1
ATOM 1797 O O . LYS A 1 225 ? -22.878 -0.704 33.408 1.00 74.50 225 LYS A O 1
ATOM 1802 N N . LYS A 1 226 ? -20.746 -0.121 33.771 1.00 79.38 226 LYS A N 1
ATOM 1803 C CA . LYS A 1 226 ? -20.282 -0.197 32.371 1.00 79.38 226 LYS A CA 1
ATOM 1804 C C . LYS A 1 226 ? -18.922 -0.906 32.299 1.00 79.38 226 LYS A C 1
ATOM 1806 O O . LYS A 1 226 ? -17.908 -0.249 32.050 1.00 79.38 226 LYS A O 1
ATOM 1811 N N . PRO A 1 227 ? -18.864 -2.229 32.529 1.00 82.94 227 PRO A N 1
ATOM 1812 C CA . PRO A 1 227 ? -17.610 -2.971 32.643 1.00 82.94 227 PRO A CA 1
ATOM 1813 C C . PRO A 1 227 ? -16.984 -3.267 31.266 1.00 82.94 227 PRO A C 1
ATOM 1815 O O . PRO A 1 227 ? -16.759 -4.421 30.907 1.00 82.94 227 PRO A O 1
ATOM 1818 N N . PHE A 1 228 ? -16.695 -2.228 30.481 1.00 86.38 228 PHE A N 1
ATOM 1819 C CA . PHE A 1 228 ? -16.068 -2.324 29.160 1.00 86.38 228 PHE A CA 1
ATOM 1820 C C . PHE A 1 228 ? -14.682 -1.693 29.165 1.00 86.38 228 PHE A C 1
ATOM 1822 O O . PHE A 1 228 ? -14.461 -0.646 29.773 1.00 86.38 228 PHE A O 1
ATOM 1829 N N . ARG A 1 229 ? -13.736 -2.312 28.452 1.00 85.69 229 ARG A N 1
ATOM 1830 C CA . ARG A 1 229 ? -12.378 -1.773 28.303 1.00 85.69 229 ARG A CA 1
ATOM 1831 C C . ARG A 1 229 ? -12.361 -0.523 27.434 1.00 85.69 229 ARG A C 1
ATOM 1833 O O . ARG A 1 229 ? -11.566 0.382 27.684 1.00 85.69 229 ARG A O 1
ATOM 1840 N N . PHE A 1 230 ? -13.211 -0.485 26.415 1.00 88.62 230 PHE A N 1
ATOM 1841 C CA . PHE A 1 230 ? -13.312 0.643 25.505 1.00 88.62 230 PHE A CA 1
ATOM 1842 C C . PHE A 1 230 ? -14.743 1.164 25.489 1.00 88.62 230 PHE A C 1
ATOM 1844 O O . PHE A 1 230 ? -15.672 0.416 25.206 1.00 88.62 230 PHE A O 1
ATOM 1851 N N . LEU A 1 231 ? -14.898 2.456 25.770 1.00 91.06 231 LEU A N 1
ATOM 1852 C CA . LEU A 1 231 ? -16.147 3.197 25.625 1.00 91.06 231 LEU A CA 1
ATOM 1853 C C . LEU A 1 231 ? -15.921 4.290 24.585 1.00 91.06 231 LEU A C 1
ATOM 1855 O O . LEU A 1 231 ? -14.975 5.079 24.701 1.00 91.06 231 LEU A O 1
ATOM 1859 N N . ARG A 1 232 ? -16.752 4.321 23.545 1.00 91.06 232 ARG A N 1
ATOM 1860 C CA . ARG A 1 232 ? -16.678 5.320 22.474 1.00 91.06 232 ARG A CA 1
ATOM 1861 C C . ARG A 1 232 ? -18.063 5.831 22.124 1.00 91.06 232 ARG A C 1
ATOM 1863 O O . ARG A 1 232 ? -19.036 5.094 22.198 1.00 91.06 232 ARG A O 1
ATOM 1870 N N . GLU A 1 233 ? -18.119 7.100 21.746 1.00 91.44 233 GLU A N 1
ATOM 1871 C CA . GLU A 1 233 ? -19.353 7.768 21.349 1.00 91.44 233 GLU A CA 1
ATOM 1872 C C . GLU A 1 233 ? -19.444 7.871 19.828 1.00 91.44 233 GLU A C 1
ATOM 1874 O O . GLU A 1 233 ? -18.458 8.194 19.153 1.00 91.44 233 GLU A O 1
ATOM 1879 N N . PHE A 1 234 ? -20.639 7.617 19.307 1.00 88.94 234 PHE A N 1
ATOM 1880 C CA . PHE A 1 234 ? -20.979 7.717 17.896 1.00 88.94 234 PHE A CA 1
ATOM 1881 C C . PHE A 1 234 ? -22.198 8.623 17.732 1.00 88.94 234 PHE A C 1
ATOM 1883 O O . PHE A 1 234 ? -23.124 8.573 18.532 1.00 88.94 234 PHE A O 1
ATOM 1890 N N . LYS A 1 235 ? -22.184 9.469 16.699 1.00 83.00 235 LYS A N 1
ATOM 1891 C CA . LYS A 1 235 ? -23.244 10.459 16.449 1.00 83.00 235 LYS A CA 1
ATOM 1892 C C . LYS A 1 235 ? -24.511 9.883 15.801 1.00 83.00 235 LYS A C 1
ATOM 1894 O O . LYS A 1 235 ? -25.497 10.593 15.733 1.00 83.00 235 LYS A O 1
ATOM 1899 N N . ASN A 1 236 ? -24.490 8.641 15.312 1.00 72.44 236 ASN A N 1
ATOM 1900 C CA . ASN A 1 236 ? -25.595 8.087 14.524 1.00 72.44 236 ASN A CA 1
ATOM 1901 C C . ASN A 1 236 ? -26.283 6.911 15.221 1.00 72.44 236 ASN A C 1
ATOM 1903 O O . ASN A 1 236 ? -25.605 5.974 15.647 1.00 72.44 236 ASN A O 1
ATOM 1907 N N . GLY A 1 237 ? -27.618 6.934 15.186 1.00 65.50 237 GLY A N 1
ATOM 1908 C CA . GLY A 1 237 ? -28.505 5.788 15.376 1.00 65.50 237 GLY A CA 1
ATOM 1909 C C . GLY A 1 237 ? -29.600 6.029 16.410 1.00 65.50 237 GLY A C 1
ATOM 1910 O O . GLY A 1 237 ? -29.376 6.723 17.393 1.00 65.50 237 GLY A O 1
ATOM 1911 N N . GLU A 1 238 ? -30.758 5.412 16.204 1.00 71.38 238 GLU A N 1
ATOM 1912 C CA . GLU A 1 238 ? -31.753 5.168 17.248 1.00 71.38 238 GLU A CA 1
ATOM 1913 C C . GLU A 1 238 ? -31.571 3.715 17.696 1.00 71.38 238 GLU A C 1
ATOM 1915 O O . GLU A 1 238 ? -31.904 2.779 16.973 1.00 71.38 238 GLU A O 1
ATOM 1920 N N . PHE A 1 239 ? -30.962 3.509 18.861 1.00 80.94 239 PHE A N 1
ATOM 1921 C CA . PHE A 1 239 ? -30.768 2.177 19.437 1.00 80.94 239 PHE A CA 1
ATOM 1922 C C . PHE A 1 239 ? -31.292 2.164 20.865 1.00 80.94 239 PHE A C 1
ATOM 1924 O O . PHE A 1 239 ? -31.284 3.192 21.536 1.00 80.94 239 PHE A O 1
ATOM 1931 N N . LYS A 1 240 ? -31.714 0.995 21.353 1.00 84.50 240 LYS A N 1
ATOM 1932 C CA . LYS A 1 240 ? -32.152 0.836 22.745 1.00 84.50 240 LYS A CA 1
ATOM 1933 C C . LYS A 1 240 ? -30.954 0.566 23.659 1.00 84.50 240 LYS A C 1
ATOM 1935 O O . LYS A 1 240 ? -29.959 -0.042 23.256 1.00 84.50 240 LYS A O 1
ATOM 1940 N N . ILE A 1 241 ? -31.048 1.004 24.914 1.00 86.50 241 ILE A N 1
ATOM 1941 C CA . ILE A 1 241 ? -30.017 0.734 25.927 1.00 86.50 241 ILE A CA 1
ATOM 1942 C C . ILE A 1 241 ? -29.902 -0.784 26.122 1.00 86.50 241 ILE A C 1
ATOM 1944 O O . ILE A 1 241 ? -30.905 -1.472 26.280 1.00 86.50 241 ILE A O 1
ATOM 1948 N N . GLY A 1 242 ? -28.676 -1.309 26.099 1.00 83.88 242 GLY A N 1
ATOM 1949 C CA . GLY A 1 242 ? -28.395 -2.733 26.283 1.00 83.88 242 GLY A CA 1
ATOM 1950 C C . GLY A 1 242 ? -28.379 -3.571 25.002 1.00 83.88 242 GLY A C 1
ATOM 1951 O O . GLY A 1 242 ? -27.941 -4.721 25.067 1.00 83.88 242 GLY A O 1
ATOM 1952 N N . GLN A 1 243 ? -28.769 -3.011 23.852 1.00 87.31 243 GLN A N 1
ATOM 1953 C CA . GLN A 1 243 ? -28.752 -3.708 22.564 1.00 87.31 243 GLN A CA 1
ATOM 1954 C C . GLN A 1 243 ? -27.328 -4.124 22.160 1.00 87.31 243 GLN A C 1
ATOM 1956 O O . GLN A 1 243 ? -26.374 -3.349 22.304 1.00 87.31 243 GLN A O 1
ATOM 1961 N N . LYS A 1 244 ? -27.198 -5.357 21.651 1.00 87.81 244 LYS A N 1
ATOM 1962 C CA . LYS A 1 244 ? -25.962 -5.871 21.052 1.00 87.81 244 LYS A CA 1
ATOM 1963 C C . LYS A 1 244 ? -25.893 -5.474 19.577 1.00 87.81 244 LYS A C 1
ATOM 1965 O O . LYS A 1 244 ? -26.888 -5.534 18.861 1.00 87.81 244 LYS A O 1
ATOM 1970 N N . ILE A 1 245 ? -24.715 -5.030 19.165 1.00 87.25 245 ILE A N 1
ATOM 1971 C CA . ILE A 1 245 ? -24.367 -4.585 17.821 1.00 87.25 245 ILE A CA 1
ATOM 1972 C C . ILE A 1 245 ? -23.346 -5.588 17.288 1.00 87.25 245 ILE A C 1
ATOM 1974 O O . ILE A 1 245 ? -22.221 -5.664 17.797 1.00 87.25 245 ILE A O 1
ATOM 1978 N N . ASP A 1 246 ? -23.760 -6.327 16.263 1.00 85.38 246 ASP A N 1
ATOM 1979 C CA . ASP A 1 246 ? -22.949 -7.338 15.592 1.00 85.38 246 ASP A CA 1
ATOM 1980 C C . ASP A 1 246 ? -22.436 -6.838 14.238 1.00 85.38 246 ASP A C 1
ATOM 1982 O O . ASP A 1 246 ? -22.857 -5.805 13.706 1.00 85.38 246 ASP A O 1
ATOM 1986 N N . VAL A 1 247 ? -21.530 -7.613 13.644 1.00 87.69 247 VAL A N 1
ATOM 1987 C CA . VAL A 1 247 ? -20.881 -7.278 12.368 1.00 87.69 247 VAL A CA 1
ATOM 1988 C C . VAL A 1 247 ? -21.861 -7.294 11.181 1.00 87.69 247 VAL A C 1
ATOM 1990 O O . VAL A 1 247 ? -21.595 -6.689 10.145 1.00 87.69 247 VAL A O 1
ATOM 1993 N N . SER A 1 248 ? -23.045 -7.889 11.353 1.00 86.50 248 SER A N 1
ATOM 1994 C CA . SER A 1 248 ? -24.123 -7.976 10.354 1.00 86.50 248 SER A CA 1
ATOM 1995 C C . SER A 1 248 ? -24.627 -6.633 9.808 1.00 86.50 248 SER A C 1
ATOM 1997 O O . SER A 1 248 ? -25.302 -6.619 8.783 1.00 86.50 248 SER A O 1
ATOM 1999 N N . ILE A 1 249 ? -24.309 -5.512 10.460 1.00 88.19 249 ILE A N 1
ATOM 2000 C CA . ILE A 1 249 ? -24.650 -4.163 9.977 1.00 88.19 249 ILE A CA 1
ATOM 2001 C C . ILE A 1 249 ? -23.873 -3.808 8.697 1.00 88.19 249 ILE A C 1
ATOM 2003 O O . ILE A 1 249 ? -24.315 -2.965 7.919 1.00 88.19 249 ILE A O 1
ATOM 2007 N N . PHE A 1 250 ? -22.726 -4.447 8.467 1.00 90.06 250 PHE A N 1
ATOM 2008 C CA . PHE A 1 250 ? -21.865 -4.179 7.323 1.00 90.06 250 PHE A CA 1
ATOM 2009 C C . PHE A 1 250 ? -22.108 -5.162 6.176 1.00 90.06 250 PHE A C 1
ATOM 2011 O O . PHE A 1 250 ? -22.257 -6.365 6.395 1.00 90.06 250 PHE A O 1
ATOM 2018 N N . LYS A 1 251 ? -22.067 -4.658 4.939 1.00 90.88 251 LYS A N 1
ATOM 2019 C CA . LYS A 1 251 ? -22.073 -5.465 3.714 1.00 90.88 251 LYS A CA 1
ATOM 2020 C C . LYS A 1 251 ? -20.700 -5.438 3.041 1.00 90.88 251 LYS A C 1
ATOM 2022 O O . LYS A 1 251 ? -19.905 -4.508 3.202 1.00 90.88 251 LYS A O 1
ATOM 2027 N N . GLU A 1 252 ? -20.397 -6.479 2.273 1.00 88.44 252 GLU A N 1
ATOM 2028 C CA . GLU A 1 252 ? -19.170 -6.525 1.477 1.00 88.44 252 GLU A CA 1
ATOM 2029 C C . GLU A 1 252 ? -19.176 -5.412 0.419 1.00 88.44 252 GLU A C 1
ATOM 2031 O O . GLU A 1 252 ? -20.184 -5.151 -0.232 1.00 88.44 252 GLU A O 1
ATOM 2036 N N . GLY A 1 253 ? -18.047 -4.718 0.261 1.00 87.56 253 GLY A N 1
ATOM 2037 C CA . GLY A 1 253 ? -17.933 -3.560 -0.630 1.00 87.56 253 GLY A CA 1
ATOM 2038 C C . GLY A 1 253 ? -18.270 -2.204 0.005 1.00 87.56 253 GLY A C 1
ATOM 2039 O O . GLY A 1 253 ? -17.911 -1.175 -0.586 1.00 87.56 253 GLY A O 1
ATOM 2040 N N . ASP A 1 254 ? -18.849 -2.176 1.211 1.00 90.56 254 ASP A N 1
ATOM 2041 C CA . ASP A 1 254 ? -19.153 -0.934 1.928 1.00 90.56 254 ASP A CA 1
ATOM 2042 C C . ASP A 1 254 ? -17.895 -0.108 2.221 1.00 90.56 254 ASP A C 1
ATOM 2044 O O . ASP A 1 254 ? -16.780 -0.620 2.389 1.00 90.56 254 ASP A O 1
ATOM 2048 N N . ARG A 1 255 ? -18.078 1.216 2.288 1.00 92.69 255 ARG A N 1
ATOM 2049 C CA . ARG A 1 255 ? -17.009 2.179 2.575 1.00 92.69 255 ARG A CA 1
ATOM 2050 C C . ARG A 1 255 ? -17.073 2.630 4.027 1.00 92.69 255 ARG A C 1
ATOM 2052 O O . ARG A 1 255 ? -17.991 3.342 4.419 1.00 92.69 255 ARG A O 1
ATOM 2059 N N . VAL A 1 256 ? -16.032 2.322 4.790 1.00 92.50 256 VAL A N 1
ATOM 2060 C CA . VAL A 1 256 ? -15.928 2.658 6.213 1.00 92.50 256 VAL A CA 1
ATOM 2061 C C . VAL A 1 256 ? -14.863 3.720 6.499 1.00 92.50 256 VAL A C 1
ATOM 2063 O O . VAL A 1 256 ? -13.917 3.947 5.731 1.00 92.50 256 VAL A O 1
ATOM 2066 N N . LYS A 1 257 ? -15.034 4.407 7.633 1.00 93.19 257 LYS A N 1
ATOM 2067 C CA . LYS A 1 257 ? -14.072 5.351 8.213 1.00 93.19 257 LYS A CA 1
ATOM 2068 C C . LYS A 1 257 ? -13.482 4.720 9.470 1.00 93.19 257 LYS A C 1
ATOM 2070 O O . LYS A 1 257 ? -14.179 4.582 10.469 1.00 93.19 257 LYS A O 1
ATOM 2075 N N . VAL A 1 258 ? -12.195 4.390 9.440 1.00 93.31 258 VAL A N 1
ATOM 2076 C CA . VAL A 1 258 ? -11.512 3.740 10.565 1.00 93.31 258 VAL A CA 1
ATOM 2077 C C . VAL A 1 258 ? -10.654 4.762 11.298 1.00 93.31 258 VAL A C 1
ATOM 2079 O O . VAL A 1 258 ? -9.831 5.450 10.693 1.00 93.31 258 VAL A O 1
ATOM 2082 N N . SER A 1 259 ? -10.869 4.886 12.606 1.00 93.19 259 SER A N 1
ATOM 2083 C CA . SER A 1 259 ? -10.099 5.776 13.480 1.00 93.19 259 SER A CA 1
ATOM 2084 C C . SER A 1 259 ? -9.314 4.956 14.491 1.00 93.19 259 SER A C 1
ATOM 2086 O O . SER A 1 259 ? -9.886 4.092 15.145 1.00 93.19 259 SER A O 1
ATOM 2088 N N . GLY A 1 260 ? -8.038 5.273 14.672 1.00 93.00 260 GLY A N 1
ATOM 2089 C CA . GLY A 1 260 ? -7.165 4.574 15.611 1.00 93.00 260 GLY A CA 1
ATOM 2090 C C . GLY A 1 260 ? -6.050 5.474 16.123 1.00 93.00 260 GLY A C 1
ATOM 2091 O O . GLY A 1 260 ? -5.839 6.579 15.617 1.00 93.00 260 GLY A O 1
ATOM 2092 N N . ILE A 1 261 ? -5.348 5.017 17.156 1.00 94.31 261 ILE A N 1
ATOM 2093 C CA . ILE A 1 261 ? -4.148 5.694 17.650 1.00 94.31 261 ILE A CA 1
ATOM 2094 C C . ILE A 1 261 ? -2.976 5.203 16.807 1.00 94.31 261 ILE A C 1
ATOM 2096 O O . ILE A 1 261 ? -2.676 4.015 16.785 1.00 94.31 261 ILE A O 1
ATOM 2100 N N . SER A 1 262 ? -2.320 6.114 16.097 1.00 94.56 262 SER A N 1
ATOM 2101 C CA . SER A 1 262 ? -1.167 5.784 15.259 1.00 94.56 262 SER A CA 1
ATOM 2102 C C . SER A 1 262 ? 0.005 5.229 16.074 1.00 94.56 262 SER A C 1
ATOM 2104 O O . SER A 1 262 ? 0.226 5.619 17.224 1.00 94.56 262 SER A O 1
ATOM 2106 N N . LYS A 1 263 ? 0.817 4.359 15.459 1.00 93.75 263 LYS A N 1
ATOM 2107 C CA . LYS A 1 263 ? 2.053 3.848 16.068 1.00 93.75 263 LYS A CA 1
ATOM 2108 C C . LYS A 1 263 ? 2.950 5.005 16.523 1.00 93.75 263 LYS A C 1
ATOM 2110 O O . LYS A 1 263 ? 3.318 5.868 15.723 1.00 93.75 263 LYS A O 1
ATOM 2115 N N . GLY A 1 264 ? 3.316 5.004 17.804 1.00 93.75 264 GLY A N 1
ATOM 2116 C CA . GLY A 1 264 ? 4.276 5.956 18.359 1.00 93.75 264 GLY A CA 1
ATOM 2117 C C . GLY A 1 264 ? 5.659 5.771 17.732 1.00 93.75 264 GLY A C 1
ATOM 2118 O O . GLY A 1 264 ? 6.135 4.644 17.601 1.00 93.75 264 GLY A O 1
ATOM 2119 N N . LYS A 1 265 ? 6.297 6.875 17.329 1.00 93.69 265 LYS A N 1
ATOM 2120 C CA . LYS A 1 265 ? 7.638 6.887 16.715 1.00 93.69 265 LYS A CA 1
ATOM 2121 C C . LYS A 1 265 ? 8.686 7.616 17.568 1.00 93.69 265 LYS A C 1
ATOM 2123 O O . LYS A 1 265 ? 9.807 7.783 17.094 1.00 93.69 265 LYS A O 1
ATOM 2128 N N . GLY A 1 266 ? 8.333 8.021 18.792 1.00 95.38 266 GLY A N 1
ATOM 2129 C CA . GLY A 1 266 ? 9.209 8.763 19.703 1.00 95.38 266 GLY A CA 1
ATOM 2130 C C . GLY A 1 266 ? 9.491 10.185 19.216 1.00 95.38 266 GLY A C 1
ATOM 2131 O O . GLY A 1 266 ? 8.686 10.766 18.484 1.00 95.38 266 GLY A O 1
ATOM 2132 N N . PHE A 1 267 ? 10.631 10.744 19.623 1.00 97.00 267 PHE A N 1
ATOM 2133 C CA . PHE A 1 267 ? 11.147 11.989 19.061 1.00 97.00 267 PHE A CA 1
ATOM 2134 C C . PHE A 1 267 ? 11.693 11.728 17.650 1.00 97.00 267 PHE A C 1
ATOM 2136 O O . PHE A 1 267 ? 12.518 10.840 17.441 1.00 97.00 267 PHE A O 1
ATOM 2143 N N . ALA A 1 268 ? 11.212 12.477 16.663 1.00 96.25 268 ALA A N 1
ATOM 2144 C CA . ALA A 1 268 ? 11.591 12.331 15.267 1.00 96.25 268 ALA A CA 1
ATOM 2145 C C . ALA A 1 268 ? 12.222 13.622 14.733 1.00 96.25 268 ALA A C 1
ATOM 2147 O O . ALA A 1 268 ? 11.679 14.715 14.905 1.00 96.25 268 ALA A O 1
ATOM 2148 N N . GLY A 1 269 ? 13.348 13.473 14.029 1.00 95.62 269 GLY A N 1
ATOM 2149 C CA . GLY A 1 269 ? 14.009 14.558 13.302 1.00 95.62 269 GLY A CA 1
ATOM 2150 C C . GLY A 1 269 ? 13.160 15.121 12.152 1.00 95.62 269 GLY A C 1
ATOM 2151 O O . GLY A 1 269 ? 12.193 14.487 11.717 1.00 95.62 269 GLY A O 1
ATOM 2152 N N . GLY A 1 270 ? 13.557 16.274 11.600 1.00 94.31 270 GLY A N 1
ATOM 2153 C CA . GLY A 1 270 ? 12.836 16.944 10.505 1.00 94.31 270 GLY A CA 1
ATOM 2154 C C . GLY A 1 270 ? 12.635 16.061 9.266 1.00 94.31 270 GLY A C 1
ATOM 2155 O O . GLY A 1 270 ? 11.545 16.028 8.698 1.00 94.31 270 GLY A O 1
ATOM 2156 N N . VAL A 1 271 ? 13.634 15.241 8.927 1.00 94.44 271 VAL A N 1
ATOM 2157 C CA . VAL A 1 271 ? 13.553 14.292 7.804 1.00 94.44 271 VAL A CA 1
ATOM 2158 C C . VAL A 1 271 ? 12.439 13.258 8.005 1.00 94.44 271 VAL A C 1
ATOM 2160 O O . VAL A 1 271 ? 11.611 13.056 7.126 1.00 94.44 271 VAL A O 1
ATOM 2163 N N . LYS A 1 272 ? 12.366 12.612 9.176 1.00 94.88 272 LYS A N 1
ATOM 2164 C CA . LYS A 1 272 ? 11.380 11.545 9.438 1.00 94.88 272 LYS A CA 1
ATOM 2165 C C . LYS A 1 272 ? 9.979 12.097 9.710 1.00 94.88 272 LYS A C 1
ATOM 2167 O O . LYS A 1 272 ? 8.996 11.457 9.345 1.00 94.88 272 LYS A O 1
ATOM 2172 N N . ARG A 1 273 ? 9.887 13.248 10.384 1.00 95.25 273 ARG A N 1
ATOM 2173 C CA . ARG A 1 273 ? 8.615 13.856 10.799 1.00 95.25 273 ARG A CA 1
ATOM 2174 C C . ARG A 1 273 ? 7.922 14.595 9.660 1.00 95.25 273 ARG A C 1
ATOM 2176 O O . ARG A 1 273 ? 6.712 14.462 9.513 1.00 95.25 273 ARG A O 1
ATOM 2183 N N . TRP A 1 274 ? 8.688 15.341 8.866 1.00 94.81 274 TRP A N 1
ATOM 2184 C CA . TRP A 1 274 ? 8.165 16.271 7.861 1.00 94.81 274 TRP A CA 1
ATOM 2185 C C . TRP A 1 274 ? 8.619 15.974 6.430 1.00 94.81 274 TRP A C 1
ATOM 2187 O O . TRP A 1 274 ? 8.170 16.665 5.520 1.00 94.81 274 TRP A O 1
ATOM 2197 N N . GLY A 1 275 ? 9.483 14.975 6.220 1.00 94.12 275 GLY A N 1
ATOM 2198 C CA . GLY A 1 275 ? 9.989 14.628 4.890 1.00 94.12 275 GLY A CA 1
ATOM 2199 C C . GLY A 1 275 ? 11.034 15.607 4.349 1.00 94.12 275 GLY A C 1
ATOM 2200 O O . GLY A 1 275 ? 11.120 15.789 3.142 1.00 94.12 275 GLY A O 1
ATOM 2201 N N . PHE A 1 276 ? 11.799 16.283 5.214 1.00 95.12 276 PHE A N 1
ATOM 2202 C CA . PHE A 1 276 ? 12.889 17.160 4.765 1.00 95.12 276 PHE A CA 1
ATOM 2203 C C . PHE A 1 276 ? 13.975 16.372 4.019 1.00 95.12 276 PHE A C 1
ATOM 2205 O O . PHE A 1 276 ? 14.319 15.267 4.430 1.00 95.12 276 PHE A O 1
ATOM 2212 N N . HIS A 1 277 ? 14.538 16.957 2.959 1.00 91.00 277 HIS A N 1
ATOM 2213 C CA . HIS A 1 277 ? 15.523 16.295 2.093 1.00 91.00 277 HIS A CA 1
ATOM 2214 C C . HIS A 1 277 ? 16.915 16.156 2.737 1.00 91.00 277 HIS A C 1
ATOM 2216 O O . HIS A 1 277 ? 17.626 15.203 2.433 1.00 91.00 277 HIS A O 1
ATOM 2222 N N . GLY A 1 278 ? 17.282 17.053 3.661 1.00 90.44 278 GLY A N 1
ATOM 2223 C CA . GLY A 1 278 ? 18.638 17.127 4.217 1.00 90.44 278 GLY A CA 1
ATOM 2224 C C . GLY A 1 278 ? 19.617 17.866 3.295 1.00 90.44 278 GLY A C 1
ATOM 2225 O O . GLY A 1 278 ? 19.203 18.495 2.322 1.00 90.44 278 GLY A O 1
ATOM 2226 N N . ARG A 1 279 ? 20.911 17.813 3.620 1.00 90.06 279 ARG A N 1
ATOM 2227 C CA . ARG A 1 279 ? 22.010 18.381 2.815 1.00 90.06 279 ARG A CA 1
ATOM 2228 C C . ARG A 1 279 ? 22.701 17.276 1.992 1.00 90.06 279 ARG A C 1
ATOM 2230 O O . ARG A 1 279 ? 22.569 16.102 2.347 1.00 90.06 279 ARG A O 1
ATOM 2237 N N . PRO A 1 280 ? 23.409 17.609 0.893 1.00 91.62 280 PRO A N 1
ATOM 2238 C CA . PRO A 1 280 ? 24.117 16.611 0.092 1.00 91.62 280 PRO A CA 1
ATOM 2239 C C . PRO A 1 280 ? 25.151 15.839 0.918 1.00 91.62 280 PRO A C 1
ATOM 2241 O O . PRO A 1 280 ? 25.766 16.383 1.831 1.00 91.62 280 PRO A O 1
ATOM 2244 N N . ALA A 1 281 ? 25.347 14.565 0.571 1.00 90.50 281 ALA A N 1
ATOM 2245 C CA . ALA A 1 281 ? 26.288 13.683 1.263 1.00 90.50 281 ALA A CA 1
ATOM 2246 C C . ALA A 1 281 ? 27.762 13.986 0.964 1.00 90.50 281 ALA A C 1
ATOM 2248 O O . ALA A 1 281 ? 28.633 13.675 1.771 1.00 90.50 281 ALA A O 1
ATOM 2249 N N . THR A 1 282 ? 28.034 14.591 -0.189 1.00 89.81 282 THR A N 1
ATOM 2250 C CA . THR A 1 282 ? 29.375 14.876 -0.706 1.00 89.81 282 THR A CA 1
ATOM 2251 C C . THR A 1 282 ? 29.620 16.388 -0.811 1.00 89.81 282 THR A C 1
ATOM 2253 O O . THR A 1 282 ? 28.793 17.194 -0.378 1.00 89.81 282 THR A O 1
ATOM 2256 N N . HIS A 1 283 ? 30.775 16.775 -1.367 1.00 86.12 283 HIS A N 1
ATOM 2257 C CA . HIS A 1 283 ? 31.172 18.169 -1.622 1.00 86.12 283 HIS A CA 1
ATOM 2258 C C . HIS A 1 283 ? 31.244 19.053 -0.365 1.00 86.12 283 HIS A C 1
ATOM 2260 O O . HIS A 1 283 ? 30.733 20.167 -0.337 1.00 86.12 283 HIS A O 1
ATOM 2266 N N . GLY A 1 284 ? 31.903 18.554 0.686 1.00 88.88 284 GLY A N 1
ATOM 2267 C CA . GLY A 1 284 ? 32.300 19.373 1.839 1.00 88.88 284 GLY A CA 1
ATOM 2268 C C . GLY A 1 284 ? 31.245 19.556 2.935 1.00 88.88 284 GLY A C 1
ATOM 2269 O O . GLY A 1 284 ? 31.516 20.244 3.916 1.00 88.88 284 GLY A O 1
ATOM 2270 N N . THR A 1 285 ? 30.071 18.926 2.831 1.00 87.62 285 THR A N 1
ATOM 2271 C CA . THR A 1 285 ? 29.052 18.974 3.895 1.00 87.62 285 THR A CA 1
ATOM 2272 C C . THR A 1 285 ? 29.525 18.209 5.137 1.00 87.62 285 THR A C 1
ATOM 2274 O O . THR A 1 285 ? 29.510 16.979 5.159 1.00 87.62 285 THR A O 1
ATOM 2277 N N . LYS A 1 286 ? 29.914 18.926 6.198 1.00 84.38 286 LYS A N 1
ATOM 2278 C CA . LYS A 1 286 ? 30.337 18.337 7.481 1.00 84.38 286 LYS A CA 1
ATOM 2279 C C . LYS A 1 286 ? 29.187 18.357 8.490 1.00 84.38 286 LYS A C 1
ATOM 2281 O O . LYS A 1 286 ? 28.587 19.397 8.706 1.00 84.38 286 LYS A O 1
ATOM 2286 N N . HIS A 1 287 ? 28.868 17.206 9.087 1.00 84.12 287 HIS A N 1
ATOM 2287 C CA . HIS A 1 287 ? 27.912 17.029 10.203 1.00 84.12 287 HIS A CA 1
ATOM 2288 C C . HIS A 1 287 ? 26.463 17.519 10.002 1.00 84.12 287 HIS A C 1
ATOM 2290 O O . HIS A 1 287 ? 25.645 17.411 10.912 1.00 84.12 287 HIS A O 1
ATOM 2296 N N . GLU A 1 288 ? 26.094 17.967 8.801 1.00 88.06 288 GLU A N 1
ATOM 2297 C CA . GLU A 1 288 ? 24.793 18.596 8.549 1.00 88.06 288 GLU A CA 1
ATOM 2298 C C . GLU A 1 288 ? 23.850 17.815 7.621 1.00 88.06 288 GLU A C 1
ATOM 2300 O O . GLU A 1 288 ? 22.808 18.312 7.197 1.00 88.06 288 GLU A O 1
ATOM 2305 N N . LEU A 1 289 ? 24.165 16.558 7.319 1.00 90.56 289 LEU A N 1
ATOM 2306 C CA . LEU A 1 289 ? 23.428 15.737 6.346 1.00 90.56 289 LEU A CA 1
ATOM 2307 C C . LEU A 1 289 ? 21.910 15.709 6.574 1.00 90.56 289 LEU A C 1
ATOM 2309 O O . LEU A 1 289 ? 21.128 15.636 5.629 1.00 90.56 289 LEU A O 1
ATOM 2313 N N . ARG A 1 290 ? 21.482 15.749 7.838 1.00 93.00 290 ARG A N 1
ATOM 2314 C CA . ARG A 1 290 ? 20.076 15.604 8.244 1.00 93.00 290 ARG A CA 1
ATOM 2315 C C . ARG A 1 290 ? 19.580 16.769 9.098 1.00 93.00 290 ARG A C 1
ATOM 2317 O O . ARG A 1 290 ? 18.591 16.608 9.820 1.00 93.00 290 ARG A O 1
ATOM 2324 N N . THR A 1 291 ? 20.267 17.910 9.046 1.00 90.50 291 THR A N 1
ATOM 2325 C CA . THR A 1 291 ? 19.838 19.117 9.758 1.00 90.50 291 THR A CA 1
ATOM 2326 C C . THR A 1 291 ? 18.585 19.709 9.121 1.00 90.50 291 THR A C 1
ATOM 2328 O O . THR A 1 291 ? 18.102 19.275 8.072 1.00 90.50 291 THR A O 1
ATOM 2331 N N . LEU A 1 292 ? 17.993 20.672 9.820 1.00 90.25 292 LEU A N 1
ATOM 2332 C CA . LEU A 1 292 ? 16.742 21.305 9.427 1.00 90.25 292 LEU A CA 1
ATOM 2333 C C . LEU A 1 292 ? 16.940 22.322 8.290 1.00 90.25 292 LEU A C 1
ATOM 2335 O O . LEU A 1 292 ? 15.974 22.653 7.607 1.00 90.25 292 LEU A O 1
ATOM 2339 N N . GLY A 1 293 ? 18.169 22.816 8.109 1.00 90.31 293 GLY A N 1
ATOM 2340 C CA . GLY A 1 293 ? 18.457 24.017 7.330 1.00 90.31 293 GLY A CA 1
ATOM 2341 C C . GLY A 1 293 ? 18.029 25.289 8.068 1.00 90.31 293 GLY A C 1
ATOM 2342 O O . GLY A 1 293 ? 17.932 25.307 9.296 1.00 90.31 293 GLY A O 1
ATOM 2343 N N . SER A 1 294 ? 17.758 26.355 7.314 1.00 90.88 294 SER A N 1
ATOM 2344 C CA . SER A 1 294 ? 17.312 27.631 7.884 1.00 90.88 294 SER A CA 1
ATOM 2345 C C . SER A 1 294 ? 15.958 27.505 8.599 1.00 90.88 294 SER A C 1
ATOM 2347 O O . SER A 1 294 ? 15.044 26.802 8.153 1.00 90.88 294 SER A O 1
ATOM 2349 N N . VAL A 1 295 ? 15.810 28.217 9.717 1.00 91.19 295 VAL A N 1
ATOM 2350 C CA . VAL A 1 295 ? 14.614 28.190 10.572 1.00 91.19 295 VAL A CA 1
ATOM 2351 C C . VAL A 1 295 ? 13.704 29.409 10.339 1.00 91.19 295 VAL A C 1
ATOM 2353 O O . VAL A 1 295 ? 12.513 29.335 10.647 1.00 91.19 295 VAL A O 1
ATOM 2356 N N . GLY A 1 296 ? 14.203 30.473 9.703 1.00 90.69 296 GLY A N 1
ATOM 2357 C CA . GLY A 1 296 ? 13.447 31.697 9.433 1.00 90.69 296 GLY A CA 1
ATOM 2358 C C . GLY A 1 296 ? 14.247 32.754 8.666 1.00 90.69 296 GLY A C 1
ATOM 2359 O O . GLY A 1 296 ? 15.390 32.520 8.280 1.00 90.69 296 GLY A O 1
ATOM 2360 N N . SER A 1 297 ? 13.606 33.898 8.440 1.00 89.81 297 SER A N 1
ATOM 2361 C CA . SER A 1 297 ? 14.178 35.137 7.896 1.00 89.81 297 SER A CA 1
ATOM 2362 C C . SER A 1 297 ? 14.376 36.170 9.011 1.00 89.81 297 SER A C 1
ATOM 2364 O O . SER A 1 297 ? 13.782 36.024 10.080 1.00 89.81 297 SER A O 1
ATOM 2366 N N . SER A 1 298 ? 15.176 37.214 8.762 1.00 89.88 298 SER A N 1
ATOM 2367 C CA . SER A 1 298 ? 15.497 38.250 9.758 1.00 89.88 298 SER A CA 1
ATOM 2368 C C . SER A 1 298 ? 14.257 38.964 10.298 1.00 89.88 298 SER A C 1
ATOM 2370 O O . SER A 1 298 ? 14.063 38.995 11.501 1.00 89.88 298 SER A O 1
ATOM 2372 N N . PHE A 1 299 ? 13.353 39.445 9.441 1.00 86.06 299 PHE A N 1
ATOM 2373 C CA . PHE A 1 299 ? 12.017 39.890 9.856 1.00 86.06 299 PHE A CA 1
ATOM 2374 C C . PHE A 1 299 ? 11.092 38.662 9.891 1.00 86.06 299 PHE A C 1
ATOM 2376 O O . PHE A 1 299 ? 11.090 37.915 8.899 1.00 86.06 299 PHE A O 1
ATOM 2383 N N . PRO A 1 300 ? 10.323 38.370 10.964 1.00 88.69 300 PRO A N 1
ATOM 2384 C CA . PRO A 1 300 ? 9.924 39.182 12.129 1.00 88.69 300 PRO A CA 1
ATOM 2385 C C . PRO A 1 300 ? 10.723 38.915 13.434 1.00 88.69 300 PRO A C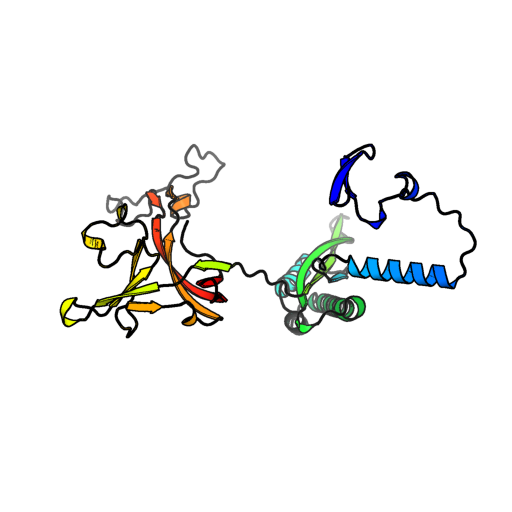 1
ATOM 2387 O O . PRO A 1 300 ? 10.129 38.850 14.509 1.00 88.69 300 PRO A O 1
ATOM 2390 N N . GLU A 1 301 ? 12.032 38.657 13.347 1.00 91.81 301 GLU A N 1
ATOM 2391 C CA . GLU A 1 301 ? 12.973 38.430 14.471 1.00 91.81 301 GLU A CA 1
ATOM 2392 C C . GLU A 1 301 ? 12.596 37.301 15.440 1.00 91.81 301 GLU A C 1
ATOM 2394 O O . GLU A 1 301 ? 13.086 37.180 16.560 1.00 91.81 301 GLU A O 1
ATOM 2399 N N . ARG A 1 302 ? 11.724 36.403 14.991 1.00 91.81 302 ARG A N 1
ATOM 2400 C CA . ARG A 1 302 ? 11.334 35.205 15.725 1.00 91.81 302 ARG A CA 1
ATOM 2401 C C . ARG A 1 302 ? 10.958 34.105 14.760 1.00 91.81 302 ARG A C 1
ATOM 2403 O O . ARG A 1 302 ? 10.548 34.345 13.623 1.00 91.81 302 ARG A O 1
ATOM 2410 N N . VAL A 1 303 ? 10.988 32.873 15.249 1.00 93.00 303 VAL A N 1
ATOM 2411 C CA . VAL A 1 303 ? 10.470 31.754 14.469 1.00 93.00 303 VAL A CA 1
ATOM 2412 C C . VAL A 1 303 ? 8.944 31.814 14.423 1.00 93.00 303 VAL A C 1
ATOM 2414 O O . VAL A 1 303 ? 8.271 31.834 15.454 1.00 93.00 303 VAL A O 1
ATOM 2417 N N . ILE A 1 304 ? 8.388 31.828 13.209 1.00 93.88 304 ILE A N 1
ATOM 2418 C CA . ILE A 1 304 ? 6.940 31.888 12.985 1.00 93.88 304 ILE A CA 1
ATOM 2419 C C . ILE A 1 304 ? 6.264 30.648 13.594 1.00 93.88 304 ILE A C 1
ATOM 2421 O O . ILE A 1 304 ? 6.722 29.512 13.424 1.00 93.88 304 ILE A O 1
ATOM 2425 N N . LYS A 1 305 ? 5.141 30.858 14.296 1.00 95.12 305 LYS A N 1
ATOM 2426 C CA . LYS A 1 305 ? 4.337 29.772 14.878 1.00 95.12 305 LYS A CA 1
ATOM 2427 C C . LYS A 1 305 ? 3.913 28.783 13.785 1.00 95.12 305 LYS A C 1
ATOM 2429 O O . LYS A 1 305 ? 3.527 29.176 12.691 1.00 95.12 305 LYS A O 1
ATOM 2434 N N . GLY A 1 306 ? 3.996 27.486 14.079 1.00 92.88 306 GLY A N 1
ATOM 2435 C CA . GLY A 1 306 ? 3.707 26.428 13.103 1.00 92.88 306 GLY A CA 1
ATOM 2436 C C . GLY A 1 306 ? 4.882 26.056 12.189 1.00 92.88 306 GLY A C 1
ATOM 2437 O O . GLY A 1 306 ? 4.726 25.176 11.339 1.00 92.88 306 GLY A O 1
ATOM 2438 N N . ARG A 1 307 ? 6.074 26.653 12.369 1.00 92.62 307 ARG A N 1
ATOM 2439 C CA . ARG A 1 307 ? 7.294 26.199 11.684 1.00 92.62 307 ARG A CA 1
ATOM 2440 C C . ARG A 1 307 ? 7.542 24.715 11.969 1.00 92.62 307 ARG A C 1
ATOM 2442 O O . ARG A 1 307 ? 7.570 24.266 13.114 1.00 92.62 307 ARG A O 1
ATOM 2449 N N . LYS A 1 308 ? 7.751 23.944 10.902 1.00 95.25 308 LYS A N 1
ATOM 2450 C CA . LYS A 1 308 ? 8.006 22.502 10.969 1.00 95.25 308 LYS A CA 1
ATOM 2451 C C . LYS A 1 308 ? 9.364 22.226 11.622 1.00 95.25 308 LYS A C 1
ATOM 2453 O O . LYS A 1 308 ? 10.406 22.464 11.021 1.00 95.25 308 LYS A O 1
ATOM 2458 N N . MET A 1 309 ? 9.334 21.689 12.839 1.00 95.31 309 MET A N 1
ATOM 2459 C CA . MET A 1 309 ? 10.514 21.350 13.643 1.00 95.31 309 MET A CA 1
ATOM 2460 C C . MET A 1 309 ? 10.527 19.872 14.066 1.00 95.31 309 MET A C 1
ATOM 2462 O O . MET A 1 309 ? 9.465 19.230 14.101 1.00 95.31 309 MET A O 1
ATOM 2466 N N . PRO A 1 310 ? 11.699 19.295 14.392 1.00 96.12 310 PRO A N 1
ATOM 2467 C CA . PRO A 1 310 ? 11.785 17.979 15.012 1.00 96.12 310 PRO A CA 1
ATOM 2468 C C . PRO A 1 310 ? 10.980 17.937 16.316 1.00 96.12 310 PRO A C 1
ATOM 2470 O O . PRO A 1 310 ? 10.718 18.958 16.944 1.00 96.12 310 PRO A O 1
ATOM 2473 N N . GLY A 1 311 ? 10.509 16.754 16.687 1.00 96.19 311 GLY A N 1
ATOM 2474 C CA . GLY A 1 311 ? 9.673 16.591 17.872 1.00 96.19 311 GLY A CA 1
ATOM 2475 C C . GLY A 1 311 ? 8.983 15.240 17.927 1.00 96.19 311 GLY A C 1
ATOM 2476 O O . GLY A 1 311 ? 9.188 14.386 17.062 1.00 96.19 311 GLY A O 1
ATOM 2477 N N . ARG A 1 312 ? 8.143 15.043 18.949 1.00 96.62 312 ARG A N 1
ATOM 2478 C CA . ARG A 1 312 ? 7.372 13.806 19.119 1.00 96.62 312 ARG A CA 1
ATOM 2479 C C . ARG A 1 312 ? 6.491 13.546 17.891 1.00 96.62 312 ARG A C 1
ATOM 2481 O O . ARG A 1 312 ? 5.821 14.449 17.393 1.00 96.62 312 ARG A O 1
ATOM 2488 N N . MET A 1 313 ? 6.518 12.312 17.396 1.00 95.50 313 MET A N 1
ATOM 2489 C CA . MET A 1 313 ? 5.759 11.873 16.226 1.00 95.50 313 MET A CA 1
ATOM 2490 C C . MET A 1 313 ? 4.975 10.591 16.529 1.00 95.50 313 MET A C 1
ATOM 2492 O O . MET A 1 313 ? 5.505 9.637 17.108 1.00 95.50 313 MET A O 1
ATOM 2496 N N . GLY A 1 314 ? 3.729 10.539 16.055 1.00 94.00 314 GLY A N 1
ATOM 2497 C CA . GLY A 1 314 ? 2.823 9.407 16.256 1.00 94.00 314 GLY A CA 1
ATOM 2498 C C . GLY A 1 314 ? 2.168 9.418 17.637 1.00 94.00 314 GLY A C 1
ATOM 2499 O O . GLY A 1 314 ? 2.327 10.367 18.398 1.00 94.00 314 GLY A O 1
ATOM 2500 N N . PHE A 1 315 ? 1.436 8.348 17.966 1.00 94.12 315 PHE A N 1
ATOM 2501 C CA . PHE A 1 315 ? 0.560 8.285 19.147 1.00 94.12 315 PHE A CA 1
ATOM 2502 C C . PHE A 1 315 ? -0.593 9.307 19.122 1.00 94.12 315 PHE A C 1
ATOM 2504 O O . PHE A 1 315 ? -1.210 9.616 20.135 1.00 94.12 315 PHE A O 1
ATOM 2511 N N . GLU A 1 316 ? -0.912 9.808 17.934 1.00 93.94 316 GLU A N 1
ATOM 2512 C CA . GLU A 1 316 ? -2.034 10.708 17.682 1.00 93.94 316 GLU A CA 1
ATOM 2513 C C . GLU A 1 316 ? -3.205 9.930 17.076 1.00 93.94 316 GLU A C 1
ATOM 2515 O O . GLU A 1 316 ? -3.009 8.888 16.432 1.00 93.94 316 GLU A O 1
ATOM 2520 N N . ARG A 1 317 ? -4.429 10.443 17.254 1.00 94.50 317 ARG A N 1
ATOM 2521 C CA . ARG A 1 317 ? -5.636 9.870 16.647 1.00 94.50 317 ARG A CA 1
ATOM 2522 C C . ARG A 1 317 ? -5.641 10.161 15.148 1.00 94.50 317 ARG A C 1
ATOM 2524 O O . ARG A 1 317 ? -5.862 11.292 14.731 1.00 94.50 317 ARG A O 1
ATOM 2531 N N . VAL A 1 318 ? -5.467 9.122 14.339 1.00 95.12 318 VAL A N 1
ATOM 2532 C CA . VAL A 1 318 ? -5.519 9.203 12.876 1.00 95.12 318 VAL A CA 1
ATOM 2533 C C . VAL A 1 318 ? -6.799 8.553 12.387 1.00 95.12 318 VAL A C 1
ATOM 2535 O O . VAL A 1 318 ? -7.236 7.527 12.910 1.00 95.12 318 VAL A O 1
ATOM 2538 N N . THR A 1 319 ? -7.409 9.162 11.375 1.00 94.50 319 THR A N 1
ATOM 2539 C CA . THR A 1 319 ? -8.594 8.611 10.728 1.00 94.50 319 THR A CA 1
ATOM 2540 C C . THR A 1 319 ? -8.350 8.400 9.245 1.00 94.50 319 THR A C 1
ATOM 2542 O O . THR A 1 319 ? -8.084 9.357 8.522 1.00 94.50 319 THR A O 1
ATOM 2545 N N . VAL A 1 320 ? -8.516 7.163 8.787 1.00 94.56 320 VAL A N 1
ATOM 2546 C CA . VAL A 1 320 ? -8.475 6.811 7.368 1.00 94.56 320 VAL A CA 1
ATOM 2547 C C . VAL A 1 320 ? -9.911 6.682 6.864 1.00 94.56 320 VAL A C 1
ATOM 2549 O O . VAL A 1 320 ? -10.732 5.969 7.441 1.00 94.56 320 VAL A O 1
ATOM 2552 N N . LYS A 1 321 ? -10.243 7.439 5.817 1.00 92.94 321 LYS A N 1
ATOM 2553 C CA . LYS A 1 321 ? -11.584 7.482 5.217 1.00 92.94 321 LYS A CA 1
ATOM 2554 C C . LYS A 1 321 ? -11.641 6.565 3.990 1.00 92.94 321 LYS A C 1
ATOM 2556 O O . LYS A 1 321 ? -10.629 6.384 3.322 1.00 92.94 321 LYS A O 1
ATOM 2561 N N . LYS A 1 322 ? -12.846 6.096 3.643 1.00 92.94 322 LYS A N 1
ATOM 2562 C CA . LYS A 1 322 ? -13.152 5.371 2.392 1.00 92.94 322 LYS A CA 1
ATOM 2563 C C . LYS A 1 322 ? -12.416 4.028 2.236 1.00 92.94 322 LYS A C 1
ATOM 2565 O O . LYS A 1 322 ? -12.116 3.627 1.112 1.00 92.94 322 LYS A O 1
ATOM 2570 N N . LEU A 1 323 ? -12.145 3.326 3.335 1.00 92.81 323 LEU A N 1
ATOM 2571 C CA . LEU A 1 323 ? -11.644 1.951 3.262 1.00 92.81 323 LEU A CA 1
ATOM 2572 C C . LEU A 1 323 ? -12.788 1.018 2.859 1.00 92.81 323 LEU A C 1
ATOM 2574 O O . LEU A 1 323 ? -13.908 1.204 3.324 1.00 92.81 323 LEU A O 1
ATOM 2578 N N . LYS A 1 324 ? -12.521 0.052 1.977 1.00 91.75 324 LYS A N 1
ATOM 2579 C CA . LYS A 1 324 ? -13.535 -0.911 1.520 1.00 91.75 324 LYS A CA 1
ATOM 2580 C C . LYS A 1 324 ? -13.508 -2.167 2.381 1.00 91.75 324 LYS A C 1
ATOM 2582 O O . LYS A 1 324 ? -12.422 -2.661 2.683 1.00 91.75 324 LYS A O 1
ATOM 2587 N N . ILE A 1 325 ? -14.675 -2.708 2.701 1.00 91.75 325 ILE A N 1
ATOM 2588 C CA . ILE A 1 325 ? -14.796 -4.040 3.300 1.00 91.75 325 ILE A CA 1
ATOM 2589 C C . ILE A 1 325 ? -14.613 -5.084 2.196 1.00 91.75 325 ILE A C 1
ATOM 2591 O O . ILE A 1 325 ? -15.279 -5.022 1.165 1.00 91.75 325 ILE A O 1
ATOM 2595 N N . ALA A 1 326 ? -13.659 -5.991 2.389 1.00 85.50 326 ALA A N 1
ATOM 2596 C CA . ALA A 1 326 ? -13.344 -7.069 1.458 1.00 85.50 326 ALA A CA 1
ATOM 2597 C C . ALA A 1 326 ? -14.154 -8.335 1.754 1.00 85.50 326 ALA A C 1
ATOM 2599 O O . ALA A 1 326 ? -14.598 -8.981 0.816 1.00 85.50 326 ALA A O 1
ATOM 2600 N N . LYS A 1 327 ? -14.329 -8.672 3.036 1.00 85.69 327 LYS A N 1
ATOM 2601 C CA . LYS A 1 327 ? -15.102 -9.832 3.489 1.00 85.69 327 LYS A CA 1
ATOM 2602 C C . LYS A 1 327 ? -15.634 -9.592 4.898 1.00 85.69 327 LYS A C 1
ATOM 2604 O O . LYS A 1 327 ? -14.962 -8.934 5.702 1.00 85.69 327 LYS A O 1
ATOM 2609 N N . VAL A 1 328 ? -16.816 -10.125 5.185 1.00 89.12 328 VAL A N 1
ATOM 2610 C CA . VAL A 1 328 ? -17.427 -10.103 6.519 1.00 89.12 328 VAL A CA 1
ATOM 2611 C C . VAL A 1 328 ? -17.542 -11.529 7.043 1.00 89.12 328 VAL A C 1
ATOM 2613 O O . VAL A 1 328 ? -18.129 -12.379 6.382 1.00 89.12 328 VAL A O 1
ATOM 2616 N N . ASP A 1 329 ? -17.000 -11.784 8.230 1.00 86.31 329 ASP A N 1
ATOM 2617 C CA . ASP A 1 329 ? -17.144 -13.058 8.930 1.00 86.31 329 ASP A CA 1
ATOM 2618 C C . ASP A 1 329 ? -18.002 -12.853 10.186 1.00 86.31 329 ASP A C 1
ATOM 2620 O O . ASP A 1 329 ? -17.597 -12.192 11.149 1.00 86.31 329 ASP A O 1
ATOM 2624 N N . LYS A 1 330 ? -19.226 -13.390 10.137 1.00 87.31 330 LYS A N 1
ATOM 2625 C CA . LYS A 1 330 ? -20.224 -13.255 11.204 1.00 87.31 330 LYS A CA 1
ATOM 2626 C C . LYS A 1 330 ? -19.957 -14.195 12.374 1.00 87.31 330 LYS A C 1
ATOM 2628 O O . LYS A 1 330 ? -20.305 -13.844 13.494 1.00 87.31 330 LYS A O 1
ATOM 2633 N N . GLU A 1 331 ? -19.343 -15.350 12.133 1.00 85.38 331 GLU A N 1
ATOM 2634 C CA . GLU A 1 331 ? -19.121 -16.365 13.168 1.00 85.38 331 GLU A CA 1
ATOM 2635 C C . GLU A 1 331 ? -18.059 -15.887 14.156 1.00 85.38 331 GLU A C 1
ATOM 2637 O O . GLU A 1 331 ? -18.259 -15.902 15.369 1.00 85.38 331 GLU A O 1
ATOM 2642 N N . ASN A 1 332 ? -16.960 -15.357 13.619 1.00 82.44 332 ASN A N 1
ATOM 2643 C CA . ASN A 1 332 ? -15.830 -14.882 14.414 1.00 82.44 332 ASN A CA 1
ATOM 2644 C C . ASN A 1 332 ? -15.902 -13.384 14.760 1.00 82.44 332 ASN A C 1
ATOM 2646 O O . ASN A 1 332 ? -14.992 -12.856 15.396 1.00 82.44 332 ASN A O 1
ATOM 2650 N N . ASN A 1 333 ? -16.958 -12.675 14.339 1.00 86.06 333 ASN A N 1
ATOM 2651 C CA . ASN A 1 333 ? -17.089 -11.217 14.464 1.00 86.06 333 ASN A CA 1
ATOM 2652 C C . ASN A 1 333 ? -15.898 -10.433 13.870 1.00 86.06 333 ASN A C 1
ATOM 2654 O O . ASN A 1 333 ? -15.469 -9.403 14.412 1.00 86.06 333 ASN A O 1
ATOM 2658 N N . LEU A 1 334 ? -15.374 -10.906 12.734 1.00 89.25 334 LEU A N 1
ATOM 2659 C CA . LEU A 1 334 ? -14.221 -10.327 12.047 1.00 89.25 334 LEU A CA 1
ATOM 2660 C C . LEU A 1 334 ? -14.634 -9.557 10.787 1.00 89.25 334 LEU A C 1
ATOM 2662 O O . LEU A 1 334 ? -15.472 -9.978 9.989 1.00 89.25 334 LEU A O 1
ATOM 2666 N N . LEU A 1 335 ? -13.966 -8.429 10.567 1.00 90.44 335 LEU A N 1
ATOM 2667 C CA . LEU A 1 335 ? -14.039 -7.634 9.348 1.00 90.44 335 LEU A CA 1
ATOM 2668 C C . LEU A 1 335 ? -12.695 -7.652 8.634 1.00 90.44 335 LEU A C 1
ATOM 2670 O O . LEU A 1 335 ? -11.689 -7.207 9.186 1.00 90.44 335 LEU A O 1
ATOM 2674 N N . ALA A 1 336 ? -12.685 -8.089 7.376 1.00 89.75 336 ALA A N 1
ATOM 2675 C CA . ALA A 1 336 ? -11.535 -7.924 6.500 1.00 89.75 336 ALA A CA 1
ATOM 2676 C C . ALA A 1 336 ? -11.651 -6.585 5.766 1.00 89.75 336 ALA A C 1
ATOM 2678 O O . ALA A 1 336 ? -12.480 -6.418 4.870 1.00 89.75 336 ALA A O 1
ATOM 2679 N N . ILE A 1 337 ? -10.815 -5.615 6.131 1.00 91.88 337 ILE A N 1
ATOM 2680 C CA . ILE A 1 337 ? -10.804 -4.283 5.518 1.00 91.88 337 ILE A CA 1
ATOM 2681 C C . ILE A 1 337 ? -9.617 -4.163 4.570 1.00 91.88 337 ILE A C 1
ATOM 2683 O O . ILE A 1 337 ? -8.481 -4.459 4.928 1.00 91.88 337 ILE A O 1
ATOM 2687 N N . LYS A 1 338 ? -9.868 -3.686 3.351 1.00 89.88 338 LYS A N 1
ATOM 2688 C CA . LYS A 1 338 ? -8.835 -3.473 2.338 1.00 89.88 338 LYS A CA 1
ATOM 2689 C C . LYS A 1 338 ? -7.902 -2.330 2.741 1.00 89.88 338 LYS A C 1
ATOM 2691 O O . LYS A 1 338 ? -8.346 -1.188 2.857 1.00 89.88 338 LYS A O 1
ATOM 2696 N N . GLY A 1 339 ? -6.605 -2.617 2.830 1.00 87.56 339 GLY A N 1
ATOM 2697 C CA . GLY A 1 339 ? -5.553 -1.644 3.129 1.00 87.56 339 GLY A CA 1
ATOM 2698 C C . GLY A 1 339 ? -5.150 -1.593 4.604 1.00 87.56 339 GLY A C 1
ATOM 2699 O O . GLY A 1 339 ? -5.509 -2.462 5.393 1.00 87.56 339 GLY A O 1
ATOM 2700 N N . ALA A 1 340 ? -4.359 -0.577 4.957 1.00 89.81 340 ALA A N 1
ATOM 2701 C CA . ALA A 1 340 ? -3.775 -0.424 6.287 1.00 89.81 340 ALA A CA 1
ATOM 2702 C C . ALA A 1 340 ? -4.670 0.392 7.230 1.00 89.81 340 ALA A C 1
ATOM 2704 O O . ALA A 1 340 ? -5.290 1.385 6.838 1.00 89.81 340 ALA A O 1
ATOM 2705 N N . VAL A 1 341 ? -4.667 0.003 8.502 1.00 91.81 341 VAL A N 1
ATOM 2706 C CA . VAL A 1 341 ? -5.401 0.654 9.591 1.00 91.81 341 VAL A CA 1
ATOM 2707 C C . VAL A 1 341 ? -4.408 1.382 10.507 1.00 91.81 341 VAL A C 1
ATOM 2709 O O . VAL A 1 341 ? -3.318 0.866 10.758 1.00 91.81 341 VAL A O 1
ATOM 2712 N N . PRO A 1 342 ? -4.729 2.588 11.014 1.00 91.31 342 PRO A N 1
ATOM 2713 C CA . PRO A 1 342 ? -3.860 3.289 11.954 1.00 91.31 342 PRO A CA 1
ATOM 2714 C C . PRO A 1 342 ? -3.798 2.548 13.294 1.00 91.31 342 PRO A C 1
ATOM 2716 O O . PRO A 1 342 ? -4.814 2.387 13.966 1.00 91.31 342 PRO A O 1
ATOM 2719 N N . GLY A 1 343 ? -2.599 2.142 13.702 1.00 86.25 343 GLY A N 1
ATOM 2720 C CA . GLY A 1 343 ? -2.418 1.332 14.904 1.00 86.25 343 GLY A CA 1
ATOM 2721 C C . GLY A 1 343 ? -0.993 0.828 15.058 1.00 86.25 343 GLY A C 1
ATOM 2722 O O . GLY A 1 343 ? -0.167 1.012 14.159 1.00 86.25 343 GLY A O 1
ATOM 2723 N N . ARG A 1 344 ? -0.713 0.221 16.211 1.00 65.81 344 ARG A N 1
ATOM 2724 C CA . ARG A 1 344 ? 0.418 -0.684 16.406 1.00 65.81 344 ARG A CA 1
ATOM 2725 C C . ARG A 1 344 ? -0.123 -2.088 16.582 1.00 65.81 344 ARG A C 1
ATOM 2727 O O . ARG A 1 344 ? -1.135 -2.198 17.308 1.00 65.81 344 ARG A O 1
#

Organism: NCBI:txid412755

Secondary structure (DSSP, 8-state):
-TT-EEEEE-SSSEEEEE--GGGTTS-GGGGS----------HHHHHHHHHHHHHHHHHT--S-----EEEEEEEESS-HHHHHHHHHHHTT-BHHHHHHHHHH--STTHHHHHHHHHHHHHHHHHHH---TTTEEEEEEEEEEEEEEEEEEE-STT-EEEEEEEEEEEEEEEEE------EEEEE---EEEEEEE-HHHHSS-EEEEEEEE---GGGS-GGGTT--EEEEEEES-----TT-EE-GGG--TT-EEEEEEEPPP--EE-HHHHH------SSTT--S-TT-------STTSSPPTT----EE-S-SEEEEEEEEEEEEETTTTEEEEES--S--

InterPro domains:
  IPR000597 Large ribosomal subunit protein uL3 [PF00297] (248-332)
  IPR001063 Large ribosomal subunit protein uL22 [PF00237] (71-173)
  IPR001063 Large ribosomal subunit protein uL22 [cd00336] (69-173)
  IPR002222 Small ribosomal subunit protein uS19 [PF00203] (1-40)
  IPR002222 Small ribosomal subunit protein uS19 [PR00975] (10-22)
  IPR002222 Small ribosomal subunit protein uS19 [PR00975] (22-37)
  IPR005727 Large ribosomal subunit protein uL22, bacterial/chloroplast-type [MF_01331_B] (67-176)
  IPR005727 Large ribosomal subunit protein uL22, bacterial/chloroplast-type [TIGR01044] (71-172)
  IPR009000 Translation protein, beta-barrel domain superfamily [SSF50447] (170-343)
  IPR018260 Large ribosomal subunit protein uL22, conserved site [PS00464] (149-173)
  IPR019927 Large ribosomal subunit protein uL3, bacteria/organella [PTHR11229] (170-343)
  IPR019927 Large ribosomal subunit protein uL3, bacteria/organella [TIGR03625] (168-343)
  IPR020934 Small ribosomal subunit protein uS19, conserved site [PS00323] (10-34)
  IPR023575 Small ribosomal subunit protein uS19, superfamily [G3DSA:3.30.860.10] (1-49)
  IPR023575 Small ribosomal subunit protein uS19, superfamily [SSF54570] (1-41)
  IPR036394 Ribosomal protein uL22 superfamily [G3DSA:3.90.470.10] (54-178)
  IPR036394 Ribosomal protein uL22 superfamily [SSF54843] (59-177)